Protein AF-A0A2H6N1P5-F1 (afdb_monomer)

Secondary structure (DSSP, 8-state):
-HHHHHHHHHHHHHHHHHHHHHHT-SS---HHHHHHHHHHHHHHHHHHHHHHIIIIITS-TTS-HHHHHHHHHHHHHHHHHHHHTT-GGGHHHHHHHHHHHHHHHHHHHHHHHHHHHHS----TT--SSEEE-TTS-TTSTTHHHHSEEE--B---------------------------B----GGGTTTHHHHHHHHHHHHHHHHHHHHTT----TTTSSTTPPPHHHHHHHHHHHHHHHHHHHHHHTTTGGG--SSTTTTHHHHHTTTTSS-----HHHHHHHHHHHHTT--S-------------------S-HHHHHIIIIIHHHHHHHHHHHHHHHHHHHHHH--

Nearest PDB structures (foldseek):
  9g3z-assembly1_J  TM=9.465E-01  e=5.139E-23  Sus scrofa
  9g3x-assembly1_J  TM=9.562E-01  e=9.725E-20  Sus scrofa
  9g3y-assembly1_J  TM=8.616E-01  e=3.887E-17  Sus scrofa
  8q62-assembly1_J  TM=8.566E-01  e=4.125E-15  Homo sapiens
  8rx1-assembly1_J  TM=8.593E-01  e=5.681E-15  Homo sapiens

Radius of gyration: 26.23 Å; Cα contacts (8 Å, |Δi|>4): 269; chains: 1; bounding box: 60×70×88 Å

Sequence (351 aa):
VLALYKYFINFKKELTEIERCIINEDTTVTLSIVIDKLSPRLAQLKVIH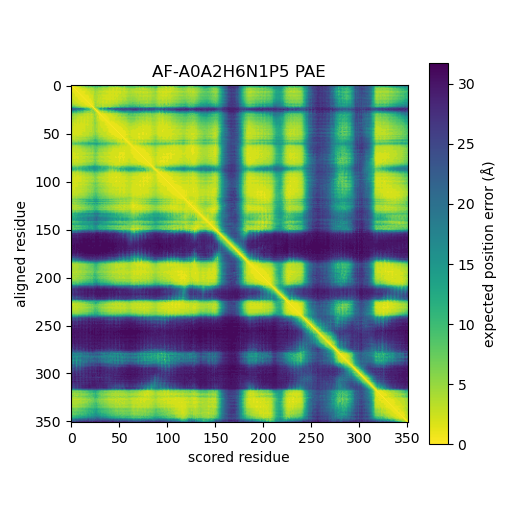KVFSTGVAEVPSDTRNVVRASHLLNTLYKAILDYDNIGEASEQTVSLLFSLWVETVRPYLQTVDEWIVHGNLFDPAKEFIIQRNKNVSVNHRDFWYATYTLYSVSEKIENEEKMSDNASASSGSDQAPSSRQHTMVSFLKPVLKQIIMAGKSMQLLKNLQCKDGSPQPAAARGAERKSLYMLFLESVQLRLRHGDEHIQVTLTEQQATKESLIKMQSIAERHLELDDIHDPLLAINFARLYLDHGNIHETLSAGDVCVDRSSESVTCQTFELTLRSCLYPHINKQYLECCGNLMQTLKKDYR

Mean predicted aligned error: 15.19 Å

Organism: NCBI:txid3147026

pLDDT: mean 70.36, std 23.66, range [23.64, 94.94]

InterPro domains:
  IPR007259 Gamma-tubulin complex component protein [PTHR19302] (3-351)
  IPR041470 Gamma tubulin complex component protein, N-terminal [PF17681] (12-248)

Structure (mmCIF, N/CA/C/O backbone):
data_AF-A0A2H6N1P5-F1
#
_entry.id   AF-A0A2H6N1P5-F1
#
loop_
_atom_site.group_PDB
_atom_site.id
_atom_site.type_symbol
_atom_site.label_atom_id
_atom_site.label_alt_id
_atom_site.label_comp_id
_atom_site.label_asym_id
_atom_site.label_entity_id
_atom_site.label_seq_id
_atom_site.pdbx_PDB_ins_code
_atom_site.Cartn_x
_atom_site.Cartn_y
_atom_site.Cartn_z
_atom_site.occupancy
_atom_site.B_iso_or_equiv
_atom_site.auth_seq_id
_atom_site.auth_comp_id
_atom_site.auth_asym_id
_atom_site.auth_atom_id
_atom_site.pdbx_PDB_model_num
ATOM 1 N N . VAL A 1 1 ? -0.839 -9.549 7.125 1.00 59.16 1 VAL A N 1
ATOM 2 C CA . VAL A 1 1 ? -0.912 -10.493 8.274 1.00 59.16 1 VAL A CA 1
ATOM 3 C C . VAL A 1 1 ? -0.305 -9.903 9.545 1.00 59.16 1 VAL A C 1
ATOM 5 O O . VAL A 1 1 ? -1.008 -9.847 10.543 1.00 59.16 1 VAL A O 1
ATOM 8 N N . LEU A 1 2 ? 0.935 -9.390 9.520 1.00 77.44 2 LEU A N 1
ATOM 9 C CA . LEU A 1 2 ? 1.599 -8.834 10.713 1.00 77.44 2 LEU A CA 1
ATOM 10 C C . LEU A 1 2 ? 0.833 -7.674 11.384 1.00 77.44 2 LEU A C 1
ATOM 12 O O . LEU A 1 2 ? 0.718 -7.647 12.603 1.00 77.44 2 LEU A O 1
ATOM 16 N N . ALA A 1 3 ? 0.267 -6.750 10.603 1.00 80.56 3 ALA A N 1
ATOM 17 C CA . ALA A 1 3 ? -0.462 -5.597 11.140 1.00 80.56 3 ALA A CA 1
ATOM 18 C C . ALA A 1 3 ? -1.756 -5.988 11.880 1.00 80.56 3 ALA A C 1
ATOM 20 O O . ALA A 1 3 ? -2.004 -5.525 12.989 1.00 80.56 3 ALA A O 1
ATOM 21 N N . LEU A 1 4 ? -2.538 -6.914 11.310 1.00 87.88 4 LEU A N 1
ATOM 22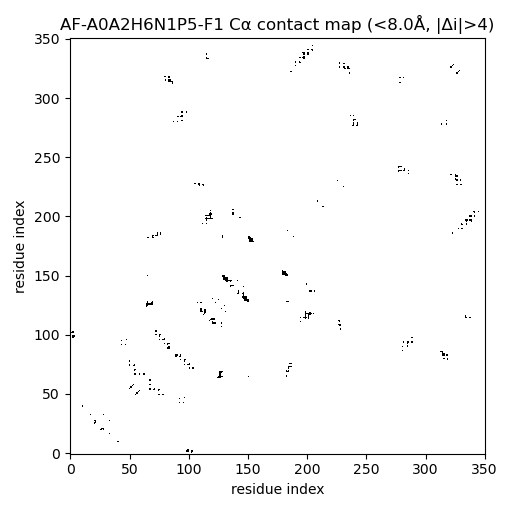 C CA . LEU A 1 4 ? -3.725 -7.467 11.974 1.00 87.88 4 LEU A CA 1
ATOM 23 C C . LEU A 1 4 ? -3.352 -8.250 13.234 1.00 87.88 4 LEU A C 1
ATOM 25 O O . LEU A 1 4 ? -4.037 -8.151 14.243 1.00 87.88 4 LEU A O 1
ATOM 29 N N . TYR A 1 5 ? -2.250 -9.001 13.196 1.00 87.38 5 TYR A N 1
ATOM 30 C CA . TYR A 1 5 ? -1.765 -9.721 14.368 1.00 87.38 5 TYR A CA 1
ATOM 31 C C . TYR A 1 5 ? -1.426 -8.771 15.529 1.00 87.38 5 TYR A C 1
ATOM 33 O O . TYR A 1 5 ? -1.890 -9.000 16.644 1.00 87.38 5 TYR A O 1
ATOM 41 N N . LYS A 1 6 ? -0.705 -7.670 15.262 1.00 84.69 6 LYS A N 1
ATOM 42 C CA . LYS A 1 6 ? -0.430 -6.615 16.259 1.00 84.69 6 LYS A CA 1
ATOM 43 C C . LYS A 1 6 ? -1.728 -6.044 16.842 1.00 84.69 6 LYS A C 1
ATOM 45 O O . LYS A 1 6 ? -1.887 -5.998 18.058 1.00 84.69 6 LYS A O 1
ATOM 50 N N . TYR A 1 7 ? -2.688 -5.709 15.977 1.00 88.56 7 TYR A N 1
ATOM 51 C CA . TYR A 1 7 ? -4.002 -5.221 16.401 1.00 88.56 7 TYR A CA 1
ATOM 52 C C . TYR A 1 7 ? -4.705 -6.195 17.362 1.00 88.56 7 TYR A C 1
ATOM 54 O O . TYR A 1 7 ? -5.159 -5.792 18.432 1.00 88.56 7 TYR A O 1
ATOM 62 N N . PHE A 1 8 ? -4.761 -7.485 17.015 1.00 91.62 8 PHE A N 1
ATOM 63 C CA . PHE A 1 8 ? -5.424 -8.491 17.846 1.00 91.62 8 PHE A CA 1
ATOM 64 C C . PHE A 1 8 ? -4.691 -8.773 19.161 1.00 91.62 8 PHE A C 1
ATOM 66 O O . PHE A 1 8 ? -5.354 -9.069 20.153 1.00 91.62 8 PHE A O 1
ATOM 73 N N . ILE A 1 9 ? -3.359 -8.655 19.211 1.00 90.38 9 ILE A N 1
ATOM 74 C CA . ILE A 1 9 ? -2.615 -8.730 20.478 1.00 90.38 9 ILE A CA 1
ATOM 75 C C . ILE A 1 9 ? -3.037 -7.595 21.410 1.00 90.38 9 ILE A C 1
ATOM 77 O O . ILE A 1 9 ? -3.352 -7.850 22.573 1.00 90.38 9 ILE A O 1
ATOM 81 N N . ASN A 1 10 ? -3.075 -6.362 20.906 1.00 87.75 10 ASN A N 1
ATOM 82 C CA . ASN A 1 10 ? -3.450 -5.206 21.718 1.00 87.75 10 ASN A CA 1
ATOM 83 C C . ASN A 1 10 ? -4.899 -5.306 22.187 1.00 87.75 10 ASN A C 1
ATOM 85 O O . ASN A 1 10 ? -5.181 -5.093 23.364 1.00 87.75 10 ASN A O 1
ATOM 89 N N . PHE A 1 11 ? -5.803 -5.732 21.303 1.00 91.81 11 PHE A N 1
ATOM 90 C CA . PHE A 1 11 ? -7.189 -5.978 21.680 1.00 91.81 11 PHE A CA 1
ATOM 91 C C . PHE A 1 11 ? -7.310 -7.080 22.743 1.00 91.81 11 PHE A C 1
ATOM 93 O O . PHE A 1 11 ? -8.027 -6.916 23.726 1.00 91.81 11 PHE A O 1
ATOM 100 N N . LYS A 1 12 ? -6.552 -8.176 22.615 1.00 92.69 12 LYS A N 1
ATOM 101 C CA . LYS A 1 12 ? -6.506 -9.232 23.636 1.00 92.69 12 LYS A CA 1
ATOM 102 C C . LYS A 1 12 ? -6.018 -8.698 24.986 1.00 92.69 12 LYS A C 1
ATOM 104 O O . LYS A 1 12 ? -6.586 -9.063 26.008 1.00 92.69 12 LYS A O 1
ATOM 109 N N . LYS A 1 13 ? -4.999 -7.832 24.999 1.00 91.19 13 LYS A N 1
ATOM 110 C CA . LYS A 1 13 ? -4.476 -7.214 26.228 1.00 91.19 13 LYS A CA 1
ATOM 111 C C . LYS A 1 13 ? -5.543 -6.380 26.943 1.00 91.19 13 LYS A C 1
ATOM 113 O O . LYS A 1 13 ? -5.672 -6.486 28.157 1.00 91.19 13 LYS A O 1
ATOM 118 N N . GLU A 1 14 ? -6.334 -5.608 26.200 1.00 89.56 14 GLU A N 1
ATOM 119 C CA . GLU A 1 14 ? -7.462 -4.848 26.757 1.00 89.56 14 GLU A CA 1
ATOM 120 C C . GLU A 1 14 ? -8.564 -5.752 27.311 1.00 89.56 14 GLU A C 1
ATOM 122 O O . GLU A 1 14 ? -9.095 -5.482 28.386 1.00 89.56 14 GLU A O 1
ATOM 127 N N . LEU A 1 15 ? -8.878 -6.855 26.625 1.00 91.94 15 LEU A N 1
ATOM 128 C CA . LEU A 1 15 ? -9.835 -7.839 27.135 1.00 91.94 15 LEU A CA 1
ATOM 129 C C . LEU A 1 15 ? -9.361 -8.457 28.456 1.00 91.94 15 LEU A C 1
ATOM 131 O O . LEU A 1 15 ? -10.153 -8.570 29.387 1.00 91.94 15 LEU A O 1
ATOM 135 N N . THR A 1 16 ? -8.073 -8.790 28.567 1.00 92.19 16 THR A N 1
ATOM 136 C CA . THR A 1 16 ? -7.481 -9.297 29.816 1.00 92.19 16 THR A CA 1
ATOM 137 C C . THR A 1 16 ? -7.501 -8.253 30.938 1.00 92.19 16 THR A C 1
ATOM 139 O O . THR A 1 16 ? -7.607 -8.612 32.108 1.00 92.19 16 THR A O 1
ATOM 142 N N . GLU A 1 17 ? -7.421 -6.960 30.614 1.00 88.69 17 GLU A N 1
ATOM 143 C CA . GLU A 1 17 ? -7.579 -5.888 31.602 1.00 88.69 17 GLU A CA 1
ATOM 144 C C . GLU A 1 17 ? -9.009 -5.830 32.144 1.00 88.69 17 GLU A C 1
ATOM 146 O O . GLU A 1 17 ? -9.216 -5.808 33.356 1.00 88.69 17 GLU A O 1
ATOM 151 N N . ILE A 1 18 ? -10.000 -5.874 31.247 1.00 87.31 18 ILE A N 1
ATOM 152 C CA . ILE A 1 18 ? -11.419 -5.902 31.619 1.00 87.31 18 ILE A CA 1
ATOM 153 C C . ILE A 1 18 ? -11.722 -7.139 32.471 1.00 87.31 18 ILE A C 1
ATOM 155 O O . ILE A 1 18 ? -12.382 -7.021 33.500 1.00 87.31 18 ILE A O 1
ATOM 159 N N . GLU A 1 19 ? -11.210 -8.305 32.075 1.00 89.50 19 GLU A N 1
ATOM 160 C CA . GLU A 1 19 ? -11.341 -9.554 32.827 1.00 89.50 19 GLU A CA 1
ATOM 161 C C . GLU A 1 19 ? -10.776 -9.420 34.247 1.00 89.50 19 GLU A C 1
ATOM 163 O O . GLU A 1 19 ? -11.448 -9.779 35.213 1.00 89.50 19 GLU A O 1
ATOM 168 N N . ARG A 1 20 ? -9.588 -8.821 34.402 1.00 87.69 20 ARG A N 1
ATOM 169 C CA . ARG A 1 20 ? -8.983 -8.601 35.722 1.00 87.69 20 ARG A CA 1
ATOM 170 C C . ARG A 1 20 ? -9.822 -7.673 36.601 1.00 87.69 20 ARG A C 1
ATOM 172 O O . ARG A 1 20 ? -9.988 -7.958 37.783 1.00 87.69 20 ARG A O 1
ATOM 179 N N . CYS A 1 21 ? -10.385 -6.602 36.037 1.00 84.50 21 CYS A N 1
ATOM 180 C CA . CYS A 1 21 ? -11.284 -5.708 36.772 1.00 84.50 21 CYS A CA 1
ATOM 181 C C . CYS A 1 21 ? -12.558 -6.415 37.257 1.00 84.50 21 CYS A C 1
ATOM 183 O O . CYS A 1 21 ? -13.079 -6.057 38.306 1.00 84.50 21 CYS A O 1
ATOM 185 N N . ILE A 1 22 ? -13.064 -7.396 36.500 1.00 85.94 22 ILE A N 1
ATOM 186 C CA . ILE A 1 22 ? -14.243 -8.183 36.889 1.00 85.94 22 ILE A CA 1
ATOM 187 C C . ILE A 1 22 ? -13.896 -9.145 38.032 1.00 85.94 22 ILE A C 1
ATOM 189 O O . ILE A 1 22 ? -14.675 -9.278 38.970 1.00 85.94 22 ILE A O 1
ATOM 193 N N . ILE A 1 23 ? -12.737 -9.806 37.958 1.00 86.56 23 ILE A N 1
ATOM 194 C CA . ILE A 1 23 ? -12.312 -10.807 38.950 1.00 86.56 23 ILE A CA 1
ATOM 195 C C . ILE A 1 23 ? -11.959 -10.165 40.295 1.00 86.56 23 ILE A C 1
ATOM 197 O O . ILE A 1 23 ? -12.252 -10.745 41.335 1.00 86.56 23 ILE A O 1
ATOM 201 N N . ASN A 1 24 ? -11.335 -8.986 40.291 1.00 81.62 24 ASN A N 1
ATOM 202 C CA . ASN A 1 24 ? -10.799 -8.384 41.512 1.00 81.62 24 ASN A CA 1
ATOM 203 C C . ASN A 1 24 ? -11.864 -7.766 42.448 1.00 81.62 24 ASN A C 1
ATOM 205 O O . ASN A 1 24 ? -11.479 -7.192 43.455 1.00 81.62 24 ASN A O 1
ATOM 209 N N . GLU A 1 25 ? -13.169 -7.871 42.151 1.00 66.06 25 GLU A N 1
ATOM 210 C CA . GLU A 1 25 ? -14.320 -7.374 42.949 1.00 66.06 25 GLU A CA 1
ATOM 211 C C . GLU A 1 25 ? -14.274 -5.893 43.411 1.00 66.06 25 GLU A C 1
ATOM 213 O O . GLU A 1 25 ? -15.222 -5.410 44.027 1.00 66.06 25 GLU A O 1
ATOM 218 N N . ASP A 1 26 ? -13.244 -5.124 43.041 1.00 64.19 26 ASP A N 1
ATOM 219 C CA . ASP A 1 26 ? -13.023 -3.741 43.487 1.00 64.19 26 ASP A CA 1
ATOM 220 C C . ASP A 1 26 ? -14.114 -2.760 43.008 1.00 64.19 26 ASP A C 1
ATOM 222 O O . ASP A 1 26 ? -14.264 -1.666 43.555 1.00 64.19 26 ASP A O 1
ATOM 226 N N . THR A 1 27 ? -14.892 -3.123 41.980 1.00 71.25 27 THR A N 1
ATOM 227 C CA . THR A 1 27 ? -15.986 -2.301 41.436 1.00 71.25 27 THR A CA 1
ATOM 228 C C . THR A 1 27 ? -17.125 -3.150 40.869 1.00 71.25 27 THR A C 1
ATOM 230 O O . THR A 1 27 ? -16.907 -4.191 40.255 1.00 71.25 27 THR A O 1
ATOM 233 N N . THR A 1 28 ? -18.371 -2.684 41.015 1.00 81.50 28 THR A N 1
ATOM 234 C CA . THR A 1 28 ? -19.535 -3.311 40.369 1.00 81.50 28 THR A CA 1
ATOM 235 C C . THR A 1 28 ? -19.464 -3.114 38.852 1.00 81.50 28 THR A C 1
ATOM 237 O O . THR A 1 28 ? -19.790 -2.046 38.334 1.00 81.50 28 THR A O 1
ATOM 240 N N . VAL A 1 29 ? -19.057 -4.153 38.123 1.00 82.94 29 VAL A N 1
ATOM 241 C CA . VAL A 1 29 ? -19.030 -4.153 36.656 1.00 82.94 29 VAL A CA 1
ATOM 242 C C . VAL A 1 29 ? -20.337 -4.740 36.119 1.00 82.94 29 VAL A C 1
ATOM 244 O O . VAL A 1 29 ? -20.619 -5.923 36.287 1.00 82.94 29 VAL A O 1
ATOM 247 N N . THR A 1 30 ? -21.149 -3.915 35.456 1.00 87.69 30 THR A N 1
ATOM 248 C CA . THR A 1 30 ? -22.373 -4.362 34.773 1.00 87.69 30 THR A CA 1
ATOM 249 C C . THR A 1 30 ? -22.104 -4.647 33.296 1.00 87.69 30 THR A C 1
ATOM 251 O O . THR A 1 30 ? -21.143 -4.140 32.714 1.00 87.69 30 THR A O 1
ATOM 254 N N . LEU A 1 31 ? -22.991 -5.412 32.649 1.00 89.12 31 LEU A N 1
ATOM 255 C CA . LEU A 1 31 ? -22.907 -5.669 31.205 1.00 89.12 31 LEU A CA 1
ATOM 256 C C . LEU A 1 31 ? -22.900 -4.376 30.375 1.00 89.12 31 LEU A C 1
ATOM 258 O O . LEU A 1 31 ? -22.173 -4.303 29.389 1.00 89.12 31 LEU A O 1
ATOM 262 N N . SER A 1 32 ? -23.651 -3.348 30.789 1.00 89.50 32 SER A N 1
ATOM 263 C CA . SER A 1 32 ? -23.662 -2.049 30.099 1.00 89.50 32 SER A CA 1
ATOM 264 C C . SER A 1 32 ? -22.279 -1.401 30.113 1.00 89.50 32 SER A C 1
ATOM 266 O O . SER A 1 32 ? -21.785 -1.001 29.067 1.00 89.50 32 SER A O 1
ATOM 268 N N . ILE A 1 33 ? -21.607 -1.396 31.272 1.00 88.12 33 ILE A N 1
ATOM 269 C CA . ILE A 1 33 ? -20.261 -0.820 31.420 1.00 88.12 33 ILE A CA 1
ATOM 270 C C . ILE A 1 33 ? -19.255 -1.547 30.519 1.00 88.12 33 ILE A C 1
ATOM 272 O O . ILE A 1 33 ? -18.391 -0.915 29.912 1.00 88.12 33 ILE A O 1
ATOM 276 N N . VAL A 1 34 ? -19.357 -2.875 30.412 1.00 89.25 34 VAL A N 1
ATOM 277 C CA . VAL A 1 34 ? -18.484 -3.663 29.529 1.00 89.25 34 VAL A CA 1
ATOM 278 C C . VAL A 1 34 ? -18.750 -3.336 28.059 1.00 89.25 34 VAL A C 1
ATOM 280 O O . VAL A 1 34 ? -17.801 -3.138 27.304 1.00 89.25 34 VAL A O 1
ATOM 283 N N . ILE A 1 35 ? -20.017 -3.241 27.649 1.00 91.44 35 ILE A N 1
ATOM 284 C CA . ILE A 1 35 ? -20.392 -2.884 26.272 1.00 91.44 35 ILE A CA 1
ATOM 285 C C . ILE A 1 35 ? -19.873 -1.488 25.914 1.00 91.44 35 ILE A C 1
ATOM 287 O O . ILE A 1 35 ? -19.268 -1.325 24.855 1.00 91.44 35 ILE A O 1
ATOM 291 N N . ASP A 1 36 ? -20.031 -0.512 26.808 1.00 90.50 36 ASP A N 1
ATOM 292 C CA . ASP A 1 36 ? -19.564 0.858 26.590 1.00 90.50 36 ASP A CA 1
ATOM 293 C C . ASP A 1 36 ? -18.034 0.913 26.455 1.00 90.50 36 ASP A C 1
ATOM 295 O O . ASP A 1 36 ? -17.516 1.555 25.539 1.00 90.50 36 ASP A O 1
ATOM 299 N N . LYS A 1 37 ? -17.301 0.158 27.289 1.00 88.12 37 LYS A N 1
ATOM 300 C CA . LYS A 1 37 ? -15.837 0.018 27.180 1.00 88.12 37 LYS A CA 1
ATOM 301 C C . LYS A 1 37 ? -15.393 -0.645 25.872 1.00 88.12 37 LYS A C 1
ATOM 303 O O . LYS A 1 37 ? -14.365 -0.266 25.318 1.00 88.12 37 LYS A O 1
ATOM 308 N N . LEU A 1 38 ? -16.139 -1.632 25.373 1.00 91.62 38 LEU A N 1
ATOM 309 C CA . LEU A 1 38 ? -15.804 -2.354 24.139 1.00 91.62 38 LEU A CA 1
ATOM 310 C C . LEU A 1 38 ? -16.244 -1.624 22.865 1.00 91.62 38 LEU A C 1
ATOM 312 O O . LEU A 1 38 ? -15.707 -1.907 21.792 1.00 91.62 38 LEU A O 1
ATOM 316 N N . SER A 1 39 ? -17.190 -0.688 22.962 1.00 90.75 39 SER A N 1
ATOM 317 C CA . SER A 1 39 ? -17.796 0.013 21.824 1.00 90.75 39 SER A CA 1
ATOM 318 C C . SER A 1 39 ? -16.775 0.569 20.807 1.00 90.75 39 SER A C 1
ATOM 320 O O . SER A 1 39 ? -16.910 0.264 19.614 1.00 90.75 39 SER A O 1
ATOM 322 N N . PRO A 1 40 ? -15.681 1.253 21.215 1.00 88.75 40 PRO A N 1
ATOM 323 C CA . PRO A 1 40 ? -14.665 1.732 20.272 1.00 88.75 40 PRO A CA 1
ATOM 324 C C . PRO A 1 40 ? -13.974 0.602 19.493 1.00 88.75 40 PRO A C 1
ATOM 326 O O . PRO A 1 40 ? -13.751 0.713 18.285 1.00 88.75 40 PRO A O 1
ATOM 329 N N . ARG A 1 41 ? -13.665 -0.521 20.155 1.00 89.25 41 ARG A N 1
ATOM 330 C CA . ARG A 1 41 ? -13.030 -1.689 19.522 1.00 89.25 41 ARG A CA 1
ATOM 331 C C . ARG A 1 41 ? -13.986 -2.425 18.593 1.00 89.25 41 ARG A C 1
ATOM 333 O O . ARG A 1 41 ? -13.579 -2.840 17.512 1.00 89.25 41 ARG A O 1
ATOM 340 N N . LEU A 1 42 ? -15.263 -2.527 18.954 1.00 91.94 42 LEU A N 1
ATOM 341 C CA . LEU A 1 42 ? -16.289 -3.111 18.087 1.00 91.94 42 LEU A CA 1
ATOM 342 C C . LEU A 1 42 ? -16.481 -2.289 16.804 1.00 91.94 42 LEU A C 1
ATOM 344 O O . LEU A 1 42 ? -16.592 -2.863 15.717 1.00 91.94 42 LEU A O 1
ATOM 348 N N . ALA A 1 43 ? -16.450 -0.956 16.903 1.00 91.12 43 ALA A N 1
ATOM 349 C CA . ALA A 1 43 ? -16.486 -0.078 15.737 1.00 91.12 43 ALA A CA 1
ATOM 350 C C . ALA A 1 43 ? -15.274 -0.312 14.816 1.00 91.12 43 ALA A C 1
ATOM 352 O O . ALA A 1 43 ? -15.443 -0.500 13.610 1.00 91.12 43 ALA A O 1
ATOM 353 N N . GLN A 1 44 ? -14.066 -0.399 15.379 1.00 90.50 44 GLN A N 1
ATOM 354 C CA . GLN A 1 44 ? -12.849 -0.716 14.624 1.00 90.50 44 GLN A CA 1
ATOM 355 C C . GLN A 1 44 ? -12.908 -2.099 13.956 1.00 90.50 44 GLN A C 1
ATOM 357 O O . GLN A 1 44 ? -12.583 -2.225 12.775 1.00 90.50 44 GLN A O 1
ATOM 362 N N . LEU A 1 45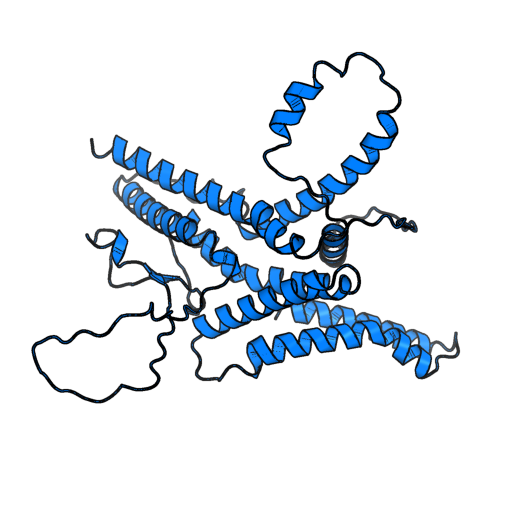 ? -13.372 -3.130 14.670 1.00 93.44 45 LEU A N 1
ATOM 363 C CA . LEU A 1 45 ? -13.544 -4.481 14.126 1.00 93.44 45 LEU A CA 1
ATOM 364 C C . LEU A 1 45 ? -14.511 -4.500 12.942 1.00 93.44 45 LEU A C 1
ATOM 366 O O . LEU A 1 45 ? -14.246 -5.179 11.951 1.00 93.44 45 LEU A O 1
ATOM 370 N N . LYS A 1 46 ? -15.596 -3.720 13.002 1.00 94.12 46 LYS A N 1
ATOM 371 C CA . LYS A 1 46 ? -16.535 -3.575 11.883 1.00 94.12 46 LYS A CA 1
ATOM 372 C C . LYS A 1 46 ? -15.847 -3.004 10.641 1.00 94.12 46 LYS A C 1
ATOM 374 O O . LYS A 1 46 ? -16.089 -3.485 9.534 1.00 94.12 46 LYS A O 1
ATOM 379 N N . VAL A 1 47 ? -14.968 -2.017 10.816 1.00 93.62 47 VAL A N 1
ATOM 380 C CA . VAL A 1 47 ? -14.191 -1.434 9.712 1.00 93.62 47 VAL A CA 1
ATOM 381 C C . VAL A 1 47 ? -13.176 -2.437 9.159 1.00 93.62 47 VAL A C 1
ATOM 383 O O . VAL A 1 47 ? -13.130 -2.643 7.946 1.00 93.62 47 VAL A O 1
ATOM 386 N N . ILE A 1 48 ? -12.415 -3.114 10.025 1.00 94.00 48 ILE A N 1
ATOM 387 C CA . ILE A 1 48 ? -11.457 -4.156 9.619 1.00 94.00 48 ILE A CA 1
ATOM 388 C C . ILE A 1 48 ? -12.171 -5.262 8.839 1.00 94.00 48 ILE A C 1
ATOM 390 O O . ILE A 1 48 ? -11.704 -5.667 7.776 1.00 94.00 48 ILE A O 1
ATOM 394 N N . HIS A 1 49 ? -13.317 -5.725 9.338 1.00 94.94 49 HIS A N 1
ATOM 395 C CA . HIS A 1 49 ? -14.115 -6.755 8.687 1.00 94.94 49 HIS A CA 1
ATOM 396 C C . HIS A 1 49 ? -14.599 -6.308 7.306 1.00 94.94 49 HIS A C 1
ATOM 398 O O . HIS A 1 49 ? -14.533 -7.090 6.361 1.00 94.94 49 HIS A O 1
ATOM 404 N N . LYS A 1 50 ? -15.040 -5.051 7.159 1.00 94.75 50 LYS A N 1
ATOM 405 C CA . LYS A 1 50 ? -15.437 -4.490 5.860 1.00 94.75 50 LYS A CA 1
ATOM 406 C C . LYS A 1 50 ? -14.271 -4.512 4.868 1.00 94.75 50 LYS A C 1
ATOM 408 O O . LYS A 1 50 ? -14.423 -5.024 3.765 1.00 94.75 50 LYS A O 1
ATOM 413 N N . VAL A 1 51 ? -13.097 -4.027 5.277 1.00 94.38 51 VAL A N 1
ATOM 414 C CA . VAL A 1 51 ? -11.889 -4.031 4.432 1.00 94.38 51 VAL A CA 1
ATOM 415 C C . VAL A 1 51 ? -11.456 -5.452 4.071 1.00 94.38 51 VAL A C 1
ATOM 417 O O . VAL A 1 51 ? -11.104 -5.706 2.923 1.00 94.38 51 VAL A O 1
ATOM 420 N N . PHE A 1 52 ? -11.501 -6.388 5.020 1.00 94.75 52 PHE A N 1
ATOM 421 C CA . PHE A 1 52 ? -11.174 -7.792 4.776 1.00 94.75 52 PHE A CA 1
ATOM 422 C C . PHE A 1 52 ? -12.166 -8.457 3.815 1.00 94.75 52 PHE A C 1
ATOM 424 O O . PHE A 1 52 ? -11.747 -9.149 2.888 1.00 94.75 52 PHE A O 1
ATOM 431 N N . SER A 1 53 ? -13.465 -8.222 4.011 1.00 94.31 53 SER A N 1
ATOM 432 C CA . SER A 1 53 ? -14.517 -8.806 3.177 1.00 94.31 53 SER A CA 1
ATOM 433 C C . SER A 1 53 ? -14.346 -8.360 1.730 1.00 94.31 53 SER A C 1
ATOM 435 O O . SER A 1 53 ? -14.143 -9.193 0.854 1.00 94.31 53 SER A O 1
ATOM 437 N N . THR A 1 54 ? -14.269 -7.049 1.501 1.00 93.88 54 THR A N 1
ATOM 438 C CA . THR A 1 54 ? -14.122 -6.482 0.156 1.00 93.88 54 THR A CA 1
ATOM 439 C C . THR A 1 54 ? -12.748 -6.747 -0.463 1.00 93.88 54 THR A C 1
ATOM 441 O O . THR A 1 54 ? -12.643 -6.995 -1.661 1.00 93.88 54 THR A O 1
ATOM 444 N N . GLY A 1 55 ? -11.673 -6.676 0.325 1.00 90.56 55 GLY A N 1
ATOM 445 C CA . GLY A 1 55 ? -10.300 -6.762 -0.178 1.00 90.56 55 GLY A CA 1
ATOM 446 C C . GLY A 1 55 ? -9.772 -8.185 -0.354 1.00 90.56 55 GLY A C 1
ATOM 447 O O . GLY A 1 55 ? -8.811 -8.376 -1.100 1.00 90.56 55 GLY A O 1
ATOM 448 N N . VAL A 1 56 ? -10.358 -9.170 0.337 1.00 92.62 56 VAL A N 1
ATOM 449 C CA . VAL A 1 56 ? -9.852 -10.552 0.382 1.00 92.62 56 VAL A CA 1
ATOM 450 C C . VAL A 1 56 ? -10.965 -11.586 0.214 1.00 92.62 56 VAL A C 1
ATOM 452 O O . VAL A 1 56 ? -10.846 -12.435 -0.661 1.00 92.62 56 VAL A O 1
ATOM 455 N N . ALA A 1 57 ? -12.023 -11.551 1.033 1.00 91.25 57 ALA A N 1
ATOM 456 C CA . ALA A 1 57 ? -12.997 -12.650 1.089 1.00 91.25 57 ALA A CA 1
ATOM 457 C C . ALA A 1 57 ? -13.918 -12.725 -0.140 1.00 91.25 57 ALA A C 1
ATOM 459 O O . ALA A 1 57 ? -14.242 -13.813 -0.604 1.00 91.25 57 ALA A O 1
ATOM 460 N N . GLU A 1 58 ? -14.321 -11.574 -0.677 1.00 90.44 58 GLU A N 1
ATOM 461 C CA . GLU A 1 58 ? -15.159 -11.459 -1.878 1.00 90.44 58 GLU A CA 1
ATOM 462 C C . GLU A 1 58 ? -14.366 -11.691 -3.174 1.00 90.44 58 GLU A C 1
ATOM 464 O O . GLU A 1 58 ? -14.949 -11.791 -4.252 1.00 90.44 58 GLU A O 1
ATOM 469 N N . VAL A 1 59 ? -13.034 -11.782 -3.093 1.00 89.38 59 VAL A N 1
ATOM 470 C CA . VAL A 1 59 ? -12.168 -11.966 -4.258 1.00 89.38 59 VAL A CA 1
ATOM 471 C C . VAL A 1 59 ? -12.100 -13.458 -4.621 1.00 89.38 59 VAL A C 1
ATOM 473 O O . VAL A 1 59 ? -11.631 -14.255 -3.806 1.00 89.38 59 VAL A O 1
ATOM 476 N N . PRO A 1 60 ? -12.495 -13.863 -5.845 1.00 90.12 60 PRO A N 1
ATOM 477 C CA . PRO A 1 60 ? -12.517 -15.274 -6.230 1.00 90.12 60 PRO A CA 1
ATOM 478 C C . PRO A 1 60 ? -11.153 -15.978 -6.114 1.00 90.12 60 PRO A C 1
ATOM 480 O O . PRO A 1 60 ? -10.088 -15.392 -6.355 1.00 90.12 60 PRO A O 1
ATOM 483 N N . SER A 1 61 ? -11.169 -17.265 -5.755 1.00 86.12 61 SER A N 1
ATOM 484 C CA . SER A 1 61 ? -9.968 -18.071 -5.476 1.00 86.12 61 SER A CA 1
ATOM 485 C C . SER A 1 61 ? -9.138 -18.441 -6.719 1.00 86.12 61 SER A C 1
ATOM 487 O O . SER A 1 61 ? -7.993 -18.879 -6.579 1.00 86.12 61 SER A O 1
ATOM 489 N N . ASP A 1 62 ? -9.634 -18.160 -7.917 1.00 89.69 62 ASP A N 1
ATOM 490 C CA . ASP A 1 62 ? -8.958 -18.299 -9.213 1.00 89.69 62 ASP A CA 1
ATOM 491 C C . ASP A 1 62 ? -8.289 -16.995 -9.702 1.00 89.69 62 ASP A C 1
ATOM 493 O O . ASP A 1 62 ? -7.508 -17.002 -10.658 1.00 89.69 62 ASP A O 1
ATOM 497 N N . THR A 1 63 ? -8.537 -15.862 -9.033 1.00 89.56 63 THR A N 1
ATOM 498 C CA . THR A 1 63 ? -7.913 -14.580 -9.395 1.00 89.56 63 THR A CA 1
ATOM 499 C C . THR A 1 63 ? -6.388 -14.613 -9.275 1.00 89.56 63 THR A C 1
ATOM 501 O O . THR A 1 63 ? -5.803 -15.165 -8.342 1.00 89.56 63 THR A O 1
ATOM 504 N N . ARG A 1 64 ? -5.710 -13.961 -10.226 1.00 91.12 64 ARG A N 1
ATOM 505 C CA . ARG A 1 64 ? -4.241 -13.896 -10.253 1.00 91.12 64 ARG A CA 1
ATOM 506 C C . ARG A 1 64 ? -3.693 -13.053 -9.096 1.00 91.12 64 ARG A C 1
ATOM 508 O O . ARG A 1 64 ? -4.282 -12.037 -8.733 1.00 91.12 64 ARG A O 1
ATOM 515 N N . ASN A 1 65 ? -2.507 -13.406 -8.600 1.00 91.50 65 ASN A N 1
ATOM 516 C CA . ASN A 1 65 ? -1.862 -12.744 -7.454 1.00 91.50 65 ASN A CA 1
ATOM 517 C C . ASN A 1 65 ? -1.700 -11.225 -7.630 1.00 91.50 65 ASN A C 1
ATOM 519 O O . ASN A 1 65 ? -2.067 -10.470 -6.737 1.00 91.50 65 ASN A O 1
ATOM 523 N N . VAL A 1 66 ? -1.259 -10.762 -8.806 1.00 91.19 66 VAL A N 1
ATOM 524 C CA . VAL A 1 66 ? -1.170 -9.324 -9.136 1.00 91.19 66 VAL A CA 1
ATOM 525 C C . VAL A 1 66 ? -2.504 -8.597 -8.977 1.00 91.19 66 VAL A C 1
ATOM 527 O O . VAL A 1 66 ? -2.535 -7.451 -8.527 1.00 91.19 66 VAL A O 1
ATOM 530 N N . VAL A 1 67 ? -3.616 -9.264 -9.308 1.00 90.81 67 VAL A N 1
ATOM 531 C CA . VAL A 1 67 ? -4.953 -8.682 -9.183 1.00 90.81 67 VAL A CA 1
ATOM 532 C C . VAL A 1 67 ? -5.336 -8.582 -7.715 1.00 90.81 67 VAL A C 1
ATOM 534 O O . VAL A 1 67 ? -5.759 -7.517 -7.278 1.00 90.81 67 VAL A O 1
ATOM 537 N N . ARG A 1 68 ? -5.108 -9.647 -6.940 1.00 91.94 68 ARG A N 1
ATOM 538 C CA . ARG A 1 68 ? -5.375 -9.684 -5.494 1.00 91.94 68 ARG A CA 1
ATOM 539 C C . ARG A 1 68 ? -4.592 -8.629 -4.727 1.00 91.94 68 ARG A C 1
ATOM 541 O O . ARG A 1 68 ? -5.183 -7.861 -3.975 1.00 91.94 68 ARG A O 1
ATOM 548 N N . ALA A 1 69 ? -3.279 -8.568 -4.942 1.00 93.00 69 ALA A N 1
ATOM 549 C CA . ALA A 1 69 ? -2.405 -7.618 -4.262 1.00 93.00 69 ALA A CA 1
ATOM 550 C C . ALA A 1 69 ? -2.812 -6.174 -4.584 1.00 93.00 69 ALA A C 1
ATOM 552 O O . ALA A 1 69 ? -2.982 -5.350 -3.683 1.00 93.00 69 ALA A O 1
ATOM 553 N N . SER A 1 70 ? -3.051 -5.884 -5.866 1.00 92.00 70 SER A N 1
ATOM 554 C CA . SER A 1 70 ? -3.465 -4.550 -6.303 1.00 92.00 70 SER A CA 1
ATOM 555 C C . SER A 1 70 ? -4.849 -4.169 -5.781 1.00 92.00 70 SER A C 1
ATOM 557 O O . SER A 1 70 ? -5.057 -3.031 -5.362 1.00 92.00 70 SER A O 1
ATOM 559 N N . HIS A 1 71 ? -5.790 -5.117 -5.764 1.00 92.56 71 HIS A N 1
ATOM 560 C CA . HIS A 1 71 ? -7.135 -4.917 -5.227 1.00 92.56 71 HIS A CA 1
ATOM 561 C C . HIS A 1 71 ? -7.119 -4.647 -3.723 1.00 92.56 71 HIS A C 1
ATOM 563 O O . HIS A 1 71 ? -7.758 -3.698 -3.276 1.00 92.56 71 HIS A O 1
ATOM 569 N N . LEU A 1 72 ? -6.337 -5.402 -2.946 1.00 94.31 72 LEU A N 1
ATOM 570 C CA . LEU A 1 72 ? -6.186 -5.183 -1.507 1.00 94.31 72 LEU A CA 1
ATOM 571 C C . LEU A 1 72 ? -5.591 -3.801 -1.202 1.00 94.31 72 LEU A C 1
ATOM 573 O O . LEU A 1 72 ? -6.143 -3.057 -0.389 1.00 94.31 72 LEU A O 1
ATOM 577 N N . LEU A 1 73 ? -4.499 -3.429 -1.881 1.00 93.94 73 LEU A N 1
ATOM 578 C CA . LEU A 1 73 ? -3.863 -2.118 -1.710 1.00 93.94 73 LEU A CA 1
ATOM 579 C C . LEU A 1 73 ? -4.809 -0.976 -2.096 1.00 93.94 73 LEU A C 1
ATOM 581 O O . LEU A 1 73 ? -4.871 0.028 -1.390 1.00 93.94 73 LEU A O 1
ATOM 585 N N . ASN A 1 74 ? -5.581 -1.141 -3.174 1.00 92.69 74 ASN A N 1
ATOM 586 C CA . ASN A 1 74 ? -6.589 -0.169 -3.591 1.00 92.69 74 ASN A CA 1
ATOM 587 C C . ASN A 1 74 ? -7.773 -0.098 -2.626 1.00 92.69 74 ASN A C 1
ATOM 589 O O . ASN A 1 74 ? -8.294 0.991 -2.410 1.00 92.69 74 ASN A O 1
ATOM 593 N N . THR A 1 75 ? -8.194 -1.222 -2.048 1.00 94.25 75 THR A N 1
ATOM 594 C CA . THR A 1 75 ? -9.281 -1.271 -1.060 1.00 94.25 75 THR A CA 1
ATOM 595 C C . THR A 1 75 ? -8.882 -0.521 0.204 1.00 94.25 75 THR A C 1
ATOM 597 O O . THR A 1 75 ? -9.638 0.325 0.667 1.00 94.25 75 THR A O 1
ATOM 600 N N . LEU A 1 76 ? -7.671 -0.760 0.720 1.00 92.75 76 LEU A N 1
ATOM 601 C CA . LEU A 1 76 ? -7.129 -0.025 1.866 1.00 92.75 76 LEU A CA 1
ATOM 602 C C . LEU A 1 76 ? -6.979 1.468 1.564 1.00 92.75 76 LEU A C 1
ATOM 604 O O . LEU A 1 76 ? -7.438 2.297 2.339 1.00 92.75 76 LEU A O 1
ATOM 608 N N . TYR A 1 77 ? -6.376 1.807 0.424 1.00 91.12 77 TYR A N 1
ATOM 609 C CA . TYR A 1 77 ? -6.179 3.194 0.003 1.00 91.12 77 TYR A CA 1
ATOM 610 C C . TYR A 1 77 ? -7.515 3.943 -0.143 1.00 91.12 77 TYR A C 1
ATOM 612 O O . TYR A 1 77 ? -7.661 5.027 0.409 1.00 91.12 77 TYR A O 1
ATOM 620 N N . LYS A 1 78 ? -8.521 3.348 -0.802 1.00 91.00 78 LYS A N 1
ATOM 621 C CA . LYS A 1 78 ? -9.865 3.941 -0.916 1.00 91.00 78 LYS A CA 1
ATOM 622 C C . LYS A 1 78 ? -10.545 4.076 0.441 1.00 91.00 78 LYS A C 1
ATOM 624 O O . LYS A 1 78 ? -11.091 5.129 0.723 1.00 91.00 78 LYS A O 1
ATOM 629 N N . ALA A 1 79 ? -10.464 3.051 1.292 1.00 91.69 79 ALA A N 1
ATOM 630 C CA . ALA A 1 79 ? -11.042 3.114 2.629 1.00 91.69 79 ALA A CA 1
ATOM 631 C C . ALA A 1 79 ? -10.437 4.263 3.448 1.00 91.69 79 ALA A C 1
ATOM 633 O O . ALA A 1 79 ? -11.181 4.987 4.096 1.00 91.69 79 ALA A O 1
ATOM 634 N N . ILE A 1 80 ? -9.117 4.473 3.390 1.00 89.12 80 ILE A N 1
ATOM 635 C CA . ILE A 1 80 ? -8.483 5.615 4.065 1.00 89.12 80 ILE A CA 1
ATOM 636 C C . ILE A 1 80 ? -9.079 6.927 3.556 1.00 89.12 80 ILE A C 1
ATOM 638 O O . ILE A 1 80 ? -9.521 7.718 4.375 1.00 89.12 80 ILE A O 1
ATOM 642 N N . LEU A 1 81 ? -9.159 7.125 2.236 1.00 86.62 81 LEU A N 1
ATOM 643 C CA . LEU A 1 81 ? -9.730 8.346 1.653 1.00 86.62 81 LEU A CA 1
ATOM 644 C C . LEU A 1 81 ? -11.198 8.557 2.050 1.00 86.62 81 LEU A C 1
ATOM 646 O O . LEU A 1 81 ? -11.593 9.666 2.394 1.00 86.62 81 LEU A O 1
ATOM 650 N N . ASP A 1 82 ? -12.001 7.493 2.036 1.00 88.00 82 ASP A N 1
ATOM 651 C CA . ASP A 1 82 ? -13.417 7.560 2.397 1.00 88.00 82 ASP A CA 1
ATOM 652 C C . ASP A 1 82 ? -13.606 7.993 3.858 1.00 88.00 82 ASP A C 1
ATOM 654 O O . ASP A 1 82 ? -14.492 8.795 4.144 1.00 88.00 82 ASP A O 1
ATOM 658 N N . TYR A 1 83 ? -12.782 7.481 4.781 1.00 84.06 83 TYR A N 1
ATOM 659 C CA . TYR A 1 83 ? -12.848 7.859 6.194 1.00 84.06 83 TYR A CA 1
ATOM 660 C C . TYR A 1 83 ? -12.187 9.211 6.479 1.00 84.06 83 TYR A C 1
ATOM 662 O O . TYR A 1 83 ? -12.692 9.935 7.330 1.00 84.06 83 TYR A O 1
ATOM 670 N N . ASP A 1 84 ? -11.132 9.585 5.756 1.00 79.38 84 ASP A N 1
ATOM 671 C CA . ASP A 1 84 ? -10.479 10.901 5.845 1.00 79.38 84 ASP A CA 1
ATOM 672 C C . ASP A 1 84 ? -11.452 12.034 5.469 1.00 79.38 84 ASP A C 1
ATOM 674 O O . ASP A 1 84 ? -11.510 13.075 6.119 1.00 79.38 84 ASP A O 1
ATOM 678 N N . ASN A 1 85 ? -12.331 11.788 4.491 1.00 72.62 85 ASN A N 1
ATOM 679 C CA . ASN A 1 85 ? -13.383 12.727 4.087 1.00 72.62 85 ASN A CA 1
ATOM 680 C C . ASN A 1 85 ? -14.456 12.982 5.160 1.00 72.62 85 ASN A C 1
ATOM 682 O O . ASN A 1 85 ? -15.203 13.953 5.050 1.00 72.62 85 ASN A O 1
ATOM 686 N N . ILE A 1 86 ? -14.557 12.125 6.182 1.00 75.38 86 ILE A N 1
ATOM 687 C CA . ILE A 1 86 ? -15.518 12.276 7.288 1.00 75.38 86 ILE A CA 1
ATOM 688 C C . ILE A 1 86 ? -14.990 13.270 8.348 1.00 75.38 86 ILE A C 1
ATOM 690 O O . ILE A 1 86 ? -15.781 13.794 9.133 1.00 75.38 86 ILE A O 1
ATOM 694 N N . GLY A 1 87 ? -13.688 13.586 8.341 1.00 68.62 87 GLY A N 1
ATOM 695 C CA . GLY A 1 87 ? -13.049 14.536 9.260 1.00 68.62 87 GLY A CA 1
ATOM 696 C C . GLY A 1 87 ? -12.724 13.950 10.642 1.00 68.62 87 GLY A C 1
ATOM 697 O O . GLY A 1 87 ? -12.614 12.739 10.811 1.00 68.62 87 GLY A O 1
ATOM 698 N N . GLU A 1 88 ? -12.591 14.808 11.660 1.00 67.25 88 GLU A N 1
ATOM 699 C CA . GLU A 1 88 ? -12.098 14.447 13.009 1.00 67.25 88 GLU A CA 1
ATOM 700 C C . GLU A 1 88 ? -12.858 13.289 13.683 1.00 67.25 88 GLU A C 1
ATOM 702 O O . GLU A 1 88 ? -12.281 12.501 14.432 1.00 67.25 88 GLU A O 1
ATOM 707 N N . ALA A 1 89 ? -14.151 13.124 13.390 1.00 65.19 89 ALA A N 1
ATOM 708 C CA . ALA A 1 89 ? -14.977 12.071 13.984 1.00 65.19 89 ALA A CA 1
ATOM 709 C C . ALA A 1 89 ? -14.508 10.642 13.636 1.00 65.19 89 ALA A C 1
ATOM 711 O O . ALA A 1 89 ? -14.871 9.686 14.326 1.00 65.19 89 ALA A O 1
ATOM 712 N N . SER A 1 90 ? -13.714 10.473 12.574 1.00 74.38 90 SER A N 1
ATOM 713 C CA . SER A 1 90 ? -13.192 9.181 12.121 1.00 74.38 90 SER A CA 1
ATOM 714 C C . SER A 1 90 ? -11.698 8.987 12.412 1.00 74.38 90 SER A C 1
ATOM 716 O O . SER A 1 90 ? -11.148 7.964 12.000 1.00 74.38 90 SER A O 1
ATOM 718 N N . GLU A 1 91 ? -11.045 9.891 13.153 1.00 75.69 91 GLU A N 1
ATOM 719 C CA . GLU A 1 91 ? -9.587 9.910 13.368 1.00 75.69 91 GLU A CA 1
ATOM 720 C C . GLU A 1 91 ? -9.028 8.535 13.779 1.00 75.69 91 GLU A C 1
ATOM 722 O O . GLU A 1 91 ? -8.123 8.000 13.141 1.00 75.69 91 GLU A O 1
ATOM 727 N N . GLN A 1 92 ? -9.633 7.892 14.784 1.00 76.88 92 GLN A N 1
ATOM 728 C CA . GLN A 1 92 ? -9.223 6.560 15.261 1.00 76.88 92 GLN A CA 1
ATOM 729 C C . GLN A 1 92 ? -9.284 5.488 14.164 1.00 76.88 92 GLN A C 1
ATOM 731 O O . GLN A 1 92 ? -8.488 4.548 14.140 1.00 76.88 92 GLN A O 1
ATOM 736 N N . THR A 1 93 ? -10.251 5.616 13.257 1.00 84.56 93 THR A N 1
ATOM 737 C CA . THR A 1 93 ? -10.436 4.702 12.129 1.00 84.56 93 THR A CA 1
ATOM 738 C C . THR A 1 93 ? -9.395 4.962 11.048 1.00 84.56 93 THR A C 1
ATOM 740 O O . THR A 1 93 ? -8.811 4.011 10.529 1.00 84.56 93 THR A O 1
ATOM 743 N N . VAL A 1 94 ? -9.115 6.232 10.745 1.00 83.88 94 VAL A N 1
ATOM 744 C CA . VAL A 1 94 ? -8.066 6.628 9.798 1.00 83.88 94 VAL A CA 1
ATOM 745 C C . VAL A 1 94 ? -6.697 6.167 10.301 1.00 83.88 94 VAL A C 1
ATOM 747 O O . VAL A 1 94 ? -5.976 5.524 9.542 1.00 83.88 94 VAL A O 1
ATOM 750 N N . SER A 1 95 ? -6.380 6.365 11.588 1.00 82.06 95 SER A N 1
ATOM 751 C CA . SER A 1 95 ? -5.162 5.846 12.236 1.00 82.06 95 SER A CA 1
ATOM 752 C C . SER A 1 95 ? -4.983 4.348 12.005 1.00 82.06 95 SER A C 1
ATOM 754 O O . SER A 1 95 ? -3.942 3.880 11.535 1.00 82.06 95 SER A O 1
ATOM 756 N N . LEU A 1 96 ? -6.040 3.586 12.295 1.00 85.50 96 LEU A N 1
ATOM 757 C CA . LEU A 1 96 ? -6.054 2.141 12.153 1.00 85.50 96 LEU A CA 1
ATOM 758 C C . LEU A 1 96 ? -5.855 1.723 10.693 1.00 85.50 96 LEU A C 1
ATOM 760 O O . LEU A 1 96 ? -5.005 0.883 10.405 1.00 85.50 96 LEU A O 1
ATOM 764 N N . LEU A 1 97 ? -6.605 2.300 9.758 1.00 89.00 97 LEU A N 1
ATOM 765 C CA . LEU A 1 97 ? -6.494 1.954 8.341 1.00 89.00 97 LEU A CA 1
ATOM 766 C C . LEU A 1 97 ? -5.129 2.332 7.765 1.00 89.00 97 LEU A C 1
ATOM 768 O O . LEU A 1 97 ? -4.536 1.546 7.025 1.00 89.00 97 LEU A O 1
ATOM 772 N N . PHE A 1 98 ? -4.601 3.489 8.157 1.00 86.50 98 PHE A N 1
ATOM 773 C CA . PHE A 1 98 ? -3.274 3.940 7.778 1.00 86.50 98 PHE A CA 1
ATOM 774 C C . PHE A 1 98 ? -2.191 2.981 8.295 1.00 86.50 98 PHE A C 1
ATOM 776 O O . PHE A 1 98 ? -1.324 2.567 7.525 1.00 86.50 98 PHE A O 1
ATOM 783 N N . SER A 1 99 ? -2.290 2.529 9.552 1.00 84.31 99 SER A N 1
ATOM 784 C CA . SER A 1 99 ? -1.381 1.524 10.125 1.00 84.31 99 SER A CA 1
ATOM 785 C C . SER A 1 99 ? -1.342 0.227 9.320 1.00 84.31 99 SER A C 1
ATOM 787 O O . SER A 1 99 ? -0.275 -0.312 9.012 1.00 84.31 99 SER A O 1
ATOM 789 N N . LEU A 1 100 ? -2.526 -0.253 8.930 1.00 90.25 100 LEU A N 1
ATOM 790 C CA . LEU A 1 100 ? -2.683 -1.458 8.133 1.00 90.25 100 LEU A CA 1
ATOM 791 C C . LEU A 1 100 ? -2.077 -1.249 6.747 1.00 90.25 100 LEU A C 1
ATOM 793 O O . LEU A 1 100 ? -1.375 -2.132 6.255 1.00 90.25 100 LEU A O 1
ATOM 797 N N . TRP A 1 101 ? -2.311 -0.091 6.130 1.00 91.19 101 TRP A N 1
ATOM 798 C CA . TRP A 1 101 ? -1.786 0.237 4.810 1.00 91.19 101 TRP A CA 1
ATOM 799 C C . TRP A 1 101 ? -0.258 0.333 4.793 1.00 91.19 101 TRP A C 1
ATOM 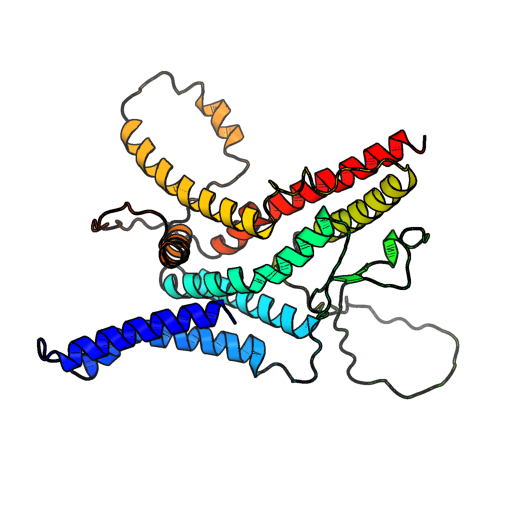801 O O . TRP A 1 101 ? 0.359 -0.308 3.945 1.00 91.19 101 TRP A O 1
ATOM 811 N N . VAL A 1 102 ? 0.362 1.034 5.748 1.00 88.12 102 VAL A N 1
ATOM 812 C CA . VAL A 1 102 ? 1.828 1.182 5.839 1.00 88.12 102 VAL A CA 1
ATOM 813 C C . VAL A 1 102 ? 2.522 -0.176 5.929 1.00 88.12 102 VAL A C 1
ATOM 815 O O . VAL A 1 102 ? 3.478 -0.457 5.206 1.00 88.12 102 VAL A O 1
ATOM 818 N N . GLU A 1 103 ? 2.009 -1.069 6.767 1.00 88.88 103 GLU A N 1
ATOM 819 C CA . GLU A 1 103 ? 2.584 -2.406 6.903 1.00 88.88 103 GLU A CA 1
ATOM 820 C C . GLU A 1 103 ? 2.291 -3.293 5.680 1.00 88.88 103 GLU A C 1
ATOM 822 O O . GLU A 1 103 ? 3.105 -4.146 5.328 1.00 88.88 103 GLU A O 1
ATOM 827 N N . THR A 1 104 ? 1.151 -3.094 5.010 1.00 92.44 104 THR A N 1
ATOM 828 C CA . THR A 1 104 ? 0.753 -3.874 3.822 1.00 92.44 104 THR A CA 1
ATOM 829 C C . THR A 1 104 ? 1.499 -3.431 2.560 1.00 92.44 104 THR A C 1
ATOM 831 O O . THR A 1 104 ? 1.802 -4.261 1.707 1.00 92.44 104 THR A O 1
ATOM 834 N N . VAL A 1 105 ? 1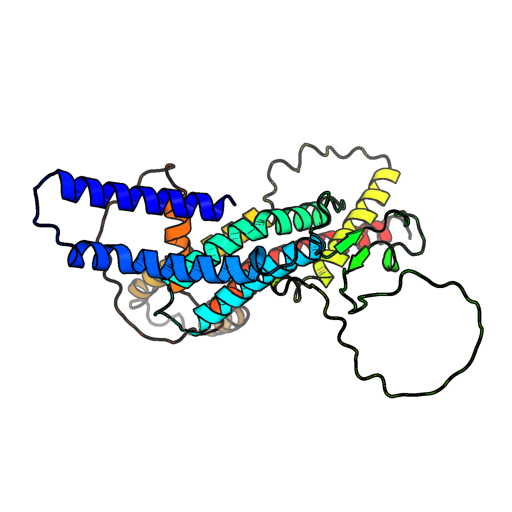.847 -2.147 2.439 1.00 92.81 105 VAL A N 1
ATOM 835 C CA . VAL A 1 105 ? 2.566 -1.598 1.279 1.00 92.81 105 VAL A CA 1
ATOM 836 C C . VAL A 1 105 ? 4.072 -1.873 1.328 1.00 92.81 105 VAL A C 1
ATOM 838 O O . VAL A 1 105 ? 4.747 -1.812 0.301 1.00 92.81 105 VAL A O 1
ATOM 841 N N . ARG A 1 106 ? 4.611 -2.216 2.505 1.00 92.50 106 ARG A N 1
ATOM 842 C CA . ARG A 1 106 ? 6.036 -2.500 2.730 1.00 92.50 106 ARG A CA 1
ATOM 843 C C . ARG A 1 106 ? 6.673 -3.427 1.676 1.00 92.50 106 ARG A C 1
ATOM 845 O O . ARG A 1 106 ? 7.637 -2.977 1.056 1.00 92.50 106 ARG A O 1
ATOM 852 N N . PRO A 1 107 ? 6.189 -4.664 1.426 1.00 92.56 107 PRO A N 1
ATOM 853 C CA . PRO A 1 107 ? 6.792 -5.545 0.418 1.00 92.56 107 PRO A CA 1
ATOM 854 C C . PRO A 1 107 ? 6.759 -4.925 -0.984 1.00 92.56 107 PRO A C 1
ATOM 856 O O . PRO A 1 107 ? 7.712 -5.045 -1.748 1.00 92.56 107 PRO A O 1
ATOM 859 N N . TYR A 1 108 ? 5.701 -4.174 -1.290 1.00 92.62 108 TYR A N 1
ATOM 860 C CA . TYR A 1 108 ? 5.530 -3.496 -2.568 1.00 92.62 108 TYR A CA 1
ATOM 861 C C . TYR A 1 108 ? 6.583 -2.394 -2.783 1.00 92.62 108 TYR A C 1
ATOM 863 O O . TYR A 1 108 ? 7.173 -2.292 -3.859 1.00 92.62 108 TYR A O 1
ATOM 871 N N . LEU A 1 109 ? 6.866 -1.593 -1.748 1.00 93.56 109 LEU A N 1
ATOM 872 C CA . LEU A 1 109 ? 7.923 -0.574 -1.786 1.00 93.56 109 LEU A CA 1
ATOM 873 C C . LEU A 1 109 ? 9.329 -1.179 -1.766 1.00 93.56 109 LEU A C 1
ATOM 875 O O . LEU A 1 109 ? 10.231 -0.599 -2.362 1.00 93.56 109 LEU A O 1
ATOM 879 N N . GLN A 1 110 ? 9.524 -2.341 -1.139 1.00 93.12 110 GLN A N 1
ATOM 880 C CA . GLN A 1 110 ? 10.795 -3.071 -1.193 1.00 93.12 110 GLN A CA 1
ATOM 881 C C . GLN A 1 110 ? 11.100 -3.569 -2.610 1.00 93.12 110 GLN A C 1
ATOM 883 O O . GLN A 1 110 ? 12.224 -3.407 -3.075 1.00 93.12 110 GLN A O 1
ATOM 888 N N . THR A 1 111 ? 10.105 -4.092 -3.335 1.00 94.12 111 THR A N 1
ATOM 889 C CA . THR A 1 111 ? 10.267 -4.455 -4.753 1.00 94.12 111 THR A CA 1
ATOM 890 C C . THR A 1 111 ? 10.603 -3.236 -5.618 1.00 94.12 111 THR A C 1
ATOM 892 O O . THR A 1 111 ? 11.453 -3.330 -6.505 1.00 94.12 111 THR A O 1
ATOM 895 N N . VAL A 1 112 ? 9.972 -2.082 -5.359 1.00 94.56 112 VAL A N 1
ATOM 896 C CA . VAL A 1 112 ? 10.302 -0.820 -6.046 1.00 94.56 112 VAL A CA 1
ATOM 897 C C . VAL A 1 112 ? 11.744 -0.404 -5.761 1.00 94.56 112 VAL A C 1
ATOM 899 O O . VAL A 1 112 ? 12.476 -0.124 -6.706 1.00 94.56 112 VAL A O 1
ATOM 902 N N . ASP A 1 113 ? 12.151 -0.377 -4.490 1.00 94.31 113 ASP A N 1
ATOM 903 C CA . ASP A 1 113 ? 13.497 0.021 -4.059 1.00 94.31 113 ASP A CA 1
ATOM 904 C C . ASP A 1 113 ? 14.570 -0.881 -4.683 1.00 94.31 113 ASP A C 1
ATOM 906 O O . ASP A 1 113 ? 15.492 -0.389 -5.332 1.00 94.31 113 ASP A O 1
ATOM 910 N N . GLU A 1 114 ? 14.394 -2.202 -4.604 1.00 93.44 114 GLU A N 1
ATOM 911 C CA . GLU A 1 114 ? 15.308 -3.175 -5.208 1.00 93.44 114 GLU A CA 1
ATOM 912 C C . GLU A 1 114 ? 15.459 -2.941 -6.716 1.00 93.44 114 GLU A C 1
ATOM 914 O O . GLU A 1 114 ? 16.562 -2.978 -7.269 1.00 93.44 114 GLU A O 1
ATOM 919 N N . TRP A 1 115 ? 14.363 -2.625 -7.402 1.00 94.44 115 TRP A N 1
ATOM 920 C CA . TRP A 1 115 ? 14.421 -2.411 -8.836 1.00 94.44 115 TRP A CA 1
ATOM 921 C C . TRP A 1 115 ? 15.072 -1.081 -9.225 1.00 94.44 115 TRP A C 1
ATOM 923 O O . TRP A 1 115 ? 15.912 -1.068 -10.126 1.00 94.44 115 TRP A O 1
ATOM 933 N N . ILE A 1 116 ? 14.735 0.031 -8.566 1.00 93.88 116 ILE A N 1
ATOM 934 C CA . ILE A 1 116 ? 15.299 1.346 -8.916 1.00 93.88 116 ILE A CA 1
ATOM 935 C C . ILE A 1 116 ? 16.764 1.486 -8.486 1.00 93.88 116 ILE A C 1
ATOM 937 O O . ILE A 1 116 ? 17.522 2.175 -9.161 1.00 93.88 116 ILE A O 1
ATOM 941 N N . VAL A 1 117 ? 17.180 0.809 -7.410 1.00 90.56 117 VAL A N 1
ATOM 942 C CA . VAL A 1 117 ? 18.554 0.869 -6.883 1.00 90.56 117 VAL A CA 1
ATOM 943 C C . VAL A 1 117 ? 19.439 -0.192 -7.507 1.00 90.56 117 VAL A C 1
ATOM 945 O O . VAL A 1 117 ? 20.569 0.084 -7.908 1.00 90.56 117 VAL A O 1
ATOM 948 N N . HIS A 1 118 ? 18.942 -1.425 -7.599 1.00 89.25 118 HIS A N 1
ATOM 949 C CA . HIS A 1 118 ? 19.743 -2.551 -8.049 1.00 89.25 118 HIS A CA 1
ATOM 950 C C . HIS A 1 118 ? 19.442 -2.978 -9.487 1.00 89.25 118 HIS A C 1
ATOM 952 O O . HIS A 1 118 ? 20.117 -3.878 -9.989 1.00 89.25 118 HIS A O 1
ATOM 958 N N . GLY A 1 119 ? 18.485 -2.356 -10.180 1.00 89.31 119 GLY A N 1
ATOM 959 C CA . GLY A 1 119 ? 18.144 -2.697 -11.565 1.00 89.31 119 GLY A CA 1
ATOM 960 C C . GLY A 1 119 ? 17.545 -4.099 -11.711 1.00 89.31 119 GLY A C 1
ATOM 961 O O . GLY A 1 119 ? 17.411 -4.603 -12.827 1.00 89.31 119 GLY A O 1
ATOM 962 N N . ASN A 1 120 ? 17.194 -4.749 -10.598 1.00 88.25 120 ASN A N 1
ATOM 963 C CA . ASN A 1 120 ? 16.657 -6.098 -10.572 1.00 88.25 120 ASN A CA 1
ATOM 964 C C . ASN A 1 120 ? 15.206 -6.074 -10.099 1.00 88.25 120 ASN A C 1
ATOM 966 O O . ASN A 1 120 ? 14.926 -5.809 -8.937 1.00 88.25 120 ASN A O 1
ATOM 970 N N . LEU A 1 121 ? 14.276 -6.375 -11.003 1.00 90.69 121 LEU A N 1
ATOM 971 C CA . LEU A 1 121 ? 12.882 -6.554 -10.620 1.00 90.69 121 LEU A CA 1
ATOM 972 C C . LEU A 1 121 ? 12.668 -7.999 -10.160 1.00 90.69 121 LEU A C 1
ATOM 974 O O . LEU A 1 121 ? 12.535 -8.898 -10.997 1.00 90.69 121 LEU A O 1
ATOM 978 N N . PHE A 1 122 ? 12.659 -8.207 -8.844 1.00 87.19 122 PHE A N 1
ATOM 979 C CA . PHE A 1 122 ? 12.432 -9.507 -8.219 1.00 87.19 122 PHE A CA 1
ATOM 980 C C . PHE A 1 122 ? 11.028 -9.577 -7.605 1.00 87.19 122 PHE A C 1
ATOM 982 O O . PHE A 1 122 ? 10.750 -8.957 -6.584 1.00 87.19 122 PHE A O 1
ATOM 989 N N . ASP A 1 123 ? 10.149 -10.342 -8.252 1.00 90.81 123 ASP A N 1
ATOM 990 C CA . ASP A 1 123 ? 8.768 -10.583 -7.822 1.00 90.81 123 ASP A CA 1
ATOM 991 C C . ASP A 1 123 ? 8.424 -12.077 -8.003 1.00 90.81 123 ASP A C 1
ATOM 993 O O . ASP A 1 123 ? 7.889 -12.481 -9.042 1.00 90.81 123 ASP A O 1
ATOM 997 N N . PRO A 1 124 ? 8.800 -12.940 -7.041 1.00 88.44 124 PRO A N 1
ATOM 998 C CA . PRO A 1 124 ? 8.577 -14.381 -7.145 1.00 88.44 124 PRO A CA 1
ATOM 999 C C . PRO A 1 124 ? 7.089 -14.751 -7.075 1.00 88.44 124 PRO A C 1
ATOM 1001 O O . PRO A 1 124 ? 6.673 -15.727 -7.702 1.00 88.44 124 PRO A O 1
ATOM 1004 N N . ALA A 1 125 ? 6.289 -13.967 -6.348 1.00 88.94 125 ALA A N 1
ATOM 1005 C CA . ALA A 1 125 ? 4.865 -14.212 -6.134 1.00 88.94 125 ALA A CA 1
ATOM 1006 C C . ALA A 1 125 ? 3.975 -13.668 -7.267 1.00 88.94 125 ALA A C 1
ATOM 1008 O O . ALA A 1 125 ? 2.789 -14.003 -7.317 1.00 88.94 125 ALA A O 1
ATOM 1009 N N . LYS A 1 126 ? 4.538 -12.898 -8.212 1.00 90.62 126 LYS A N 1
ATOM 1010 C CA . LYS A 1 126 ? 3.815 -12.238 -9.314 1.00 90.62 126 LYS A CA 1
ATOM 1011 C C . LYS A 1 126 ? 2.718 -11.305 -8.796 1.00 90.62 126 LYS A C 1
ATOM 1013 O O . LYS A 1 126 ? 1.599 -11.317 -9.312 1.00 90.62 126 LYS A O 1
ATOM 1018 N N . GLU A 1 127 ? 3.028 -10.553 -7.748 1.00 92.00 127 GLU A N 1
ATOM 1019 C CA . GLU A 1 127 ? 2.118 -9.611 -7.086 1.00 92.00 127 GLU A CA 1
ATOM 1020 C C . GLU A 1 127 ? 2.283 -8.176 -7.601 1.00 92.00 127 GLU A C 1
ATOM 1022 O O . GLU A 1 127 ? 1.377 -7.356 -7.458 1.00 92.00 127 GLU A O 1
ATOM 1027 N N . PHE A 1 128 ? 3.414 -7.867 -8.234 1.00 92.75 128 PHE A N 1
ATOM 1028 C CA . PHE A 1 128 ? 3.755 -6.527 -8.682 1.00 92.75 128 PHE A CA 1
ATOM 1029 C C . PHE A 1 128 ? 3.138 -6.211 -10.054 1.00 92.75 128 PHE A C 1
ATOM 1031 O O . PHE A 1 128 ? 3.163 -7.019 -10.986 1.00 92.75 128 PHE A O 1
ATOM 1038 N N . ILE A 1 129 ? 2.596 -4.997 -10.207 1.00 90.88 129 ILE A N 1
ATOM 1039 C CA . ILE A 1 129 ? 1.919 -4.560 -11.445 1.00 90.88 129 ILE A CA 1
ATOM 1040 C C . ILE A 1 129 ? 2.847 -4.476 -12.658 1.00 90.88 129 ILE A C 1
ATOM 1042 O O . ILE A 1 129 ? 2.373 -4.525 -13.792 1.00 90.88 129 ILE A O 1
ATOM 1046 N N . ILE A 1 130 ? 4.153 -4.320 -12.447 1.00 90.56 130 ILE A N 1
ATOM 1047 C CA . ILE A 1 130 ? 5.141 -4.281 -13.525 1.00 90.56 130 ILE A CA 1
ATOM 1048 C C . ILE A 1 130 ? 5.732 -5.675 -13.654 1.00 90.56 130 ILE A C 1
ATOM 1050 O O . ILE A 1 130 ? 6.283 -6.213 -12.701 1.00 90.56 130 ILE A O 1
ATOM 1054 N N . GLN A 1 131 ? 5.649 -6.254 -14.845 1.00 88.75 131 GLN A N 1
ATOM 1055 C CA . GLN A 1 131 ? 6.139 -7.600 -15.105 1.00 88.75 131 GLN A CA 1
ATOM 1056 C C . GLN A 1 131 ? 7.330 -7.548 -16.050 1.00 88.75 131 GLN A C 1
ATOM 1058 O O . GLN A 1 131 ? 7.299 -6.875 -17.082 1.00 88.75 131 GLN A O 1
ATOM 1063 N N . ARG A 1 132 ? 8.394 -8.268 -15.687 1.00 88.12 132 ARG A N 1
ATOM 1064 C CA . ARG A 1 132 ? 9.580 -8.417 -16.530 1.00 88.12 132 ARG A CA 1
ATOM 1065 C C . ARG A 1 132 ? 9.339 -9.496 -17.580 1.00 88.12 132 ARG A C 1
ATOM 1067 O O . ARG A 1 132 ? 9.169 -10.669 -17.246 1.00 88.12 132 ARG A O 1
ATOM 1074 N N . ASN A 1 133 ? 9.419 -9.115 -18.847 1.00 85.19 133 ASN A N 1
ATOM 1075 C CA . ASN A 1 133 ? 9.494 -10.047 -19.957 1.00 85.19 133 ASN A CA 1
ATOM 1076 C C . ASN A 1 133 ? 10.899 -10.665 -20.004 1.00 85.19 133 ASN A C 1
ATOM 1078 O O . ASN A 1 133 ? 11.883 -9.990 -20.305 1.00 85.19 133 ASN A O 1
ATOM 1082 N N . LYS A 1 134 ? 11.000 -11.960 -19.691 1.00 82.50 134 LYS A N 1
ATOM 1083 C CA . LYS A 1 134 ? 12.282 -12.684 -19.669 1.00 82.50 134 LYS A CA 1
ATOM 1084 C C . LYS A 1 134 ? 12.862 -12.934 -21.066 1.00 82.50 134 LYS A C 1
ATOM 1086 O O . LYS A 1 134 ? 14.046 -13.233 -21.166 1.00 82.50 134 LYS A O 1
ATOM 1091 N N . ASN A 1 135 ? 12.061 -12.773 -22.119 1.00 81.00 135 ASN A N 1
ATOM 1092 C CA . ASN A 1 135 ? 12.479 -13.032 -23.498 1.00 81.00 135 ASN A CA 1
ATOM 1093 C C . ASN A 1 135 ? 13.281 -11.870 -24.103 1.00 81.00 135 ASN A C 1
ATOM 1095 O O . ASN A 1 135 ? 13.877 -12.022 -25.164 1.00 81.00 135 ASN A O 1
ATOM 1099 N N . VAL A 1 136 ? 13.308 -10.711 -23.437 1.00 83.31 136 VAL A N 1
ATOM 1100 C CA . VAL A 1 136 ? 14.028 -9.522 -23.899 1.00 83.31 136 VAL A CA 1
ATOM 1101 C C . VAL A 1 136 ? 15.246 -9.314 -23.006 1.00 83.31 136 VAL A C 1
ATOM 1103 O O . VAL A 1 136 ? 15.132 -9.012 -21.816 1.00 83.31 136 VAL A O 1
ATOM 1106 N N . SER A 1 137 ? 16.434 -9.512 -23.576 1.00 83.44 137 SER A N 1
ATOM 1107 C CA . SER A 1 137 ? 17.697 -9.251 -22.883 1.00 83.44 137 SER A CA 1
ATOM 1108 C C . SER A 1 137 ? 18.007 -7.750 -22.851 1.00 83.44 137 SER A C 1
ATOM 1110 O O . SER A 1 137 ? 17.470 -6.972 -23.637 1.00 83.44 137 SER A O 1
ATOM 1112 N N . VAL A 1 138 ? 18.909 -7.326 -21.959 1.00 83.00 138 VAL A N 1
ATOM 1113 C CA . VAL A 1 138 ? 19.299 -5.904 -21.845 1.00 83.00 138 VAL A CA 1
ATOM 1114 C C . VAL A 1 138 ? 19.956 -5.378 -23.127 1.00 83.00 138 VAL A C 1
ATOM 1116 O O . VAL A 1 138 ? 19.807 -4.211 -23.462 1.00 83.00 138 VAL A O 1
ATOM 1119 N N . ASN A 1 139 ? 20.632 -6.251 -23.878 1.00 79.69 139 ASN A N 1
ATOM 1120 C CA . ASN A 1 139 ? 21.276 -5.902 -25.147 1.00 79.69 139 ASN A CA 1
ATOM 1121 C C . ASN A 1 139 ? 20.307 -5.925 -26.342 1.00 79.69 139 ASN A C 1
ATOM 1123 O O . ASN A 1 139 ? 20.721 -5.671 -27.471 1.00 79.69 139 ASN A O 1
ATOM 1127 N N . HIS A 1 140 ? 19.041 -6.290 -26.131 1.00 84.25 140 HIS A N 1
ATOM 1128 C CA . HIS A 1 140 ? 18.064 -6.368 -27.207 1.00 84.25 140 HIS A CA 1
ATOM 1129 C C . HIS A 1 140 ? 17.654 -4.964 -27.665 1.00 84.25 140 HIS A C 1
ATOM 1131 O O . HIS A 1 140 ? 17.427 -4.076 -26.844 1.00 84.25 140 HIS A O 1
ATOM 1137 N N . ARG A 1 141 ? 17.485 -4.767 -28.979 1.00 82.19 141 ARG A N 1
ATOM 1138 C CA . ARG A 1 141 ? 17.069 -3.479 -29.567 1.00 82.19 141 ARG A CA 1
ATOM 1139 C C . ARG A 1 141 ? 15.776 -2.943 -28.946 1.00 82.19 141 ARG A C 1
ATOM 1141 O O . ARG A 1 141 ? 15.650 -1.751 -28.683 1.00 82.19 141 ARG A O 1
ATOM 1148 N N . ASP A 1 142 ? 14.849 -3.849 -28.655 1.00 82.38 142 ASP A N 1
ATOM 1149 C CA . ASP A 1 142 ? 13.537 -3.513 -28.097 1.00 82.38 142 ASP A CA 1
ATOM 1150 C C . ASP A 1 142 ? 13.528 -3.411 -26.566 1.00 82.38 142 ASP A C 1
ATOM 1152 O O . ASP A 1 142 ? 12.454 -3.368 -25.964 1.00 82.38 142 ASP A O 1
ATOM 1156 N N . PHE A 1 143 ? 14.698 -3.356 -25.914 1.00 84.69 143 PHE A N 1
ATOM 1157 C CA . PHE A 1 143 ? 14.804 -3.302 -24.455 1.00 84.69 143 PHE A CA 1
ATOM 1158 C C . PHE A 1 143 ? 13.882 -2.234 -23.840 1.00 84.69 143 PHE A C 1
ATOM 1160 O O . PHE A 1 143 ? 13.146 -2.496 -22.883 1.00 84.69 143 PHE A O 1
ATOM 1167 N N . TRP A 1 144 ? 13.855 -1.038 -24.426 1.00 84.19 144 TRP A N 1
ATOM 1168 C CA . TRP A 1 144 ? 13.059 0.079 -23.918 1.00 84.19 144 TRP A CA 1
ATOM 1169 C C . TRP A 1 144 ? 11.548 -0.130 -24.036 1.00 84.19 144 TRP A C 1
ATOM 1171 O O . TRP A 1 144 ? 10.806 0.370 -23.186 1.00 84.19 144 TRP A O 1
ATOM 1181 N N . TYR A 1 145 ? 11.095 -0.896 -25.027 1.00 81.44 145 TYR A N 1
ATOM 1182 C CA . TYR A 1 145 ? 9.678 -1.033 -25.365 1.00 81.44 145 TYR A CA 1
ATOM 1183 C C . TYR A 1 145 ? 9.060 -2.334 -24.844 1.00 81.44 145 TYR A C 1
ATOM 1185 O O . TYR A 1 145 ? 7.912 -2.321 -24.411 1.00 81.44 145 TYR A O 1
ATOM 1193 N N . ALA A 1 146 ? 9.818 -3.436 -24.827 1.00 80.00 146 ALA A N 1
ATOM 1194 C CA . ALA A 1 146 ? 9.273 -4.781 -24.629 1.00 80.00 146 ALA A CA 1
ATOM 1195 C C . ALA A 1 146 ? 9.741 -5.499 -23.347 1.00 80.00 146 ALA A C 1
ATOM 1197 O O . ALA A 1 146 ? 9.175 -6.536 -22.999 1.00 80.00 146 ALA A O 1
ATOM 1198 N N . THR A 1 147 ? 10.742 -4.976 -22.622 1.00 81.94 147 THR A N 1
ATOM 1199 C CA . THR A 1 147 ? 11.296 -5.656 -21.424 1.00 81.94 147 THR A CA 1
ATOM 1200 C C . THR A 1 147 ? 10.356 -5.635 -20.227 1.00 81.94 147 THR A C 1
ATOM 1202 O O . THR A 1 147 ? 10.376 -6.551 -19.409 1.00 81.94 147 THR A O 1
ATOM 1205 N N . TYR A 1 148 ? 9.538 -4.593 -20.106 1.00 85.25 148 TYR A N 1
ATOM 1206 C CA . TYR A 1 148 ? 8.638 -4.422 -18.973 1.00 85.25 148 TYR A CA 1
ATOM 1207 C C . TYR A 1 148 ? 7.252 -4.046 -19.457 1.00 85.25 148 TYR A C 1
ATOM 1209 O O . TYR A 1 148 ? 7.093 -3.060 -20.177 1.00 85.25 148 TYR A O 1
ATOM 1217 N N . THR A 1 149 ? 6.263 -4.814 -19.019 1.00 84.38 149 THR A N 1
ATOM 1218 C CA . THR A 1 149 ? 4.853 -4.608 -19.341 1.00 84.38 149 THR A CA 1
ATOM 1219 C C . THR A 1 149 ? 4.081 -4.290 -18.073 1.00 84.38 149 THR A C 1
ATOM 1221 O O . THR A 1 149 ? 4.315 -4.901 -17.028 1.00 84.38 149 THR A O 1
ATOM 1224 N N . LEU A 1 150 ? 3.148 -3.345 -18.161 1.00 84.56 150 LEU A N 1
ATOM 1225 C CA . LEU A 1 150 ? 2.184 -3.117 -17.092 1.00 84.56 150 LEU A CA 1
ATOM 1226 C C . LEU A 1 150 ? 1.086 -4.172 -17.206 1.00 84.56 150 LEU A C 1
ATOM 1228 O O . LEU A 1 150 ? 0.519 -4.360 -18.284 1.00 84.56 150 LEU A O 1
ATOM 1232 N N . TYR A 1 151 ? 0.781 -4.845 -16.104 1.00 80.81 151 TYR A N 1
ATOM 1233 C CA . TYR A 1 151 ? -0.325 -5.781 -16.064 1.00 80.81 151 TYR A CA 1
ATOM 1234 C C . TYR A 1 151 ? -1.646 -5.036 -16.307 1.00 80.81 151 TYR A C 1
ATOM 1236 O O . TYR A 1 151 ? -1.965 -4.044 -15.646 1.00 80.81 151 TYR A O 1
ATOM 1244 N N . SER A 1 152 ? -2.417 -5.504 -17.283 1.00 69.00 152 SER A N 1
ATOM 1245 C CA . SER A 1 152 ? -3.756 -5.003 -17.582 1.00 69.00 152 SER A CA 1
ATOM 1246 C C . SER A 1 152 ? -4.745 -6.153 -17.549 1.00 69.00 152 SER A C 1
ATOM 1248 O O . SER A 1 152 ? -4.562 -7.128 -18.281 1.00 69.00 152 SER A O 1
ATOM 1250 N N . VAL A 1 153 ? -5.812 -6.025 -16.761 1.00 57.34 153 VAL A N 1
ATOM 1251 C CA . VAL A 1 153 ? -6.981 -6.882 -16.934 1.00 57.34 153 VAL A CA 1
ATOM 1252 C C . VAL A 1 153 ? -7.714 -6.326 -18.145 1.00 57.34 153 VAL A C 1
ATOM 1254 O O . VAL A 1 153 ? -8.327 -5.265 -18.098 1.00 57.34 153 VAL A O 1
ATOM 1257 N N . SER A 1 154 ? -7.558 -6.999 -19.278 1.00 43.59 154 SER A N 1
ATOM 1258 C CA . SER A 1 154 ? -8.586 -6.926 -20.305 1.00 43.59 154 SER A CA 1
ATOM 1259 C C . SER A 1 154 ? -9.716 -7.817 -19.808 1.00 43.59 154 SER A C 1
ATOM 1261 O O . SER A 1 154 ? -9.443 -8.959 -19.441 1.00 43.59 154 SER A O 1
ATOM 1263 N N . GLU A 1 155 ? -10.955 -7.330 -19.796 1.00 34.88 155 GLU A N 1
ATOM 1264 C CA . GLU A 1 155 ? -12.125 -8.210 -19.766 1.00 34.88 155 GLU A CA 1
ATOM 1265 C C . GLU A 1 155 ? -12.044 -9.129 -20.991 1.00 34.88 155 GLU A C 1
ATOM 1267 O O . GLU A 1 155 ? -12.389 -8.757 -22.107 1.00 34.88 155 GLU A O 1
ATOM 1272 N N . LYS A 1 156 ? -11.447 -10.300 -20.801 1.00 32.16 156 LYS A N 1
ATOM 1273 C CA . LYS A 1 156 ? -11.590 -11.480 -21.646 1.00 32.16 156 LYS A CA 1
ATOM 1274 C C . LYS A 1 156 ? -11.584 -12.671 -20.706 1.00 32.16 156 LYS A C 1
ATOM 1276 O O . LYS A 1 156 ? -10.569 -13.336 -20.513 1.00 32.16 156 LYS A O 1
ATOM 1281 N N . ILE A 1 157 ? -12.732 -12.870 -20.071 1.00 38.25 157 ILE A N 1
ATOM 1282 C CA . ILE A 1 157 ? -13.195 -14.225 -19.811 1.00 38.25 157 ILE A CA 1
ATOM 1283 C C . ILE A 1 157 ? -13.451 -14.824 -21.203 1.00 38.25 157 ILE A C 1
ATOM 1285 O O . ILE A 1 157 ? -14.089 -14.185 -22.034 1.00 38.25 157 ILE A O 1
ATOM 1289 N N . GLU A 1 158 ? -12.857 -15.994 -21.436 1.00 35.69 158 GLU A N 1
ATOM 1290 C CA . GLU A 1 158 ? -13.073 -16.905 -22.569 1.00 35.69 158 GLU A CA 1
ATOM 1291 C C . GLU A 1 158 ? -12.549 -16.474 -23.953 1.00 35.69 158 GLU A C 1
ATOM 1293 O O . GLU A 1 158 ? -13.130 -15.676 -24.683 1.00 35.69 158 GLU A O 1
ATOM 1298 N N . ASN A 1 159 ? -11.405 -17.055 -24.327 1.00 30.36 159 ASN A N 1
ATOM 1299 C CA . ASN A 1 159 ? -11.229 -17.755 -25.606 1.00 30.36 159 ASN A CA 1
ATOM 1300 C C . ASN A 1 159 ? -9.865 -18.462 -25.585 1.00 30.36 159 ASN A C 1
ATOM 1302 O O . ASN A 1 159 ? -8.908 -18.049 -26.241 1.00 30.36 159 ASN A O 1
ATOM 1306 N N . GLU A 1 160 ? -9.773 -19.527 -24.792 1.00 38.25 160 GLU A N 1
ATOM 1307 C CA . GLU A 1 160 ? -8.993 -20.687 -25.218 1.00 38.25 160 GLU A CA 1
ATOM 1308 C C . GLU A 1 160 ? -9.959 -21.576 -26.015 1.00 38.25 160 GLU A C 1
ATOM 1310 O O . GLU A 1 160 ? -11.104 -21.739 -25.612 1.00 38.25 160 GLU A O 1
ATOM 1315 N N . GLU A 1 161 ? -9.489 -22.084 -27.158 1.00 38.41 161 GLU A N 1
ATOM 1316 C CA . GLU A 1 161 ? -10.211 -22.851 -28.193 1.00 38.41 161 GLU A CA 1
ATOM 1317 C C . GLU A 1 161 ? -10.920 -22.050 -29.305 1.00 38.41 161 GLU A C 1
ATOM 1319 O O . GLU A 1 161 ? -12.138 -21.901 -29.337 1.00 38.41 161 GLU A O 1
ATOM 1324 N N . LYS A 1 162 ? -10.159 -21.659 -30.339 1.00 30.95 162 LYS A N 1
ATOM 1325 C CA . LYS A 1 162 ? -10.254 -22.303 -31.669 1.00 30.95 162 LYS A CA 1
ATOM 1326 C C . LYS A 1 162 ? -9.294 -21.686 -32.690 1.00 30.95 162 LYS A C 1
ATOM 1328 O O . LYS A 1 162 ? -9.207 -20.478 -32.874 1.00 30.95 162 LYS A O 1
ATOM 1333 N N . MET A 1 163 ? -8.599 -22.594 -33.362 1.00 35.91 163 MET A N 1
ATOM 1334 C CA . MET A 1 163 ? -7.867 -22.422 -34.610 1.00 35.91 163 MET A CA 1
ATOM 1335 C C . MET A 1 163 ? -8.801 -21.919 -35.723 1.00 35.91 163 MET A C 1
ATOM 1337 O O . MET A 1 163 ? -9.826 -22.556 -35.949 1.00 35.91 163 MET A O 1
ATOM 1341 N N . SER A 1 164 ? -8.422 -20.863 -36.449 1.00 31.09 164 SER A N 1
ATOM 1342 C CA . SER A 1 164 ? -8.652 -20.745 -37.902 1.00 31.09 164 SER A CA 1
ATOM 1343 C C . SER A 1 164 ? -8.087 -19.436 -38.450 1.00 31.09 164 SER A C 1
ATOM 1345 O O . SER A 1 164 ? -8.404 -18.354 -37.954 1.00 31.09 164 SER A O 1
ATOM 1347 N N . ASP A 1 165 ? -7.288 -19.572 -39.502 1.00 36.38 165 ASP A N 1
ATOM 1348 C CA . ASP A 1 165 ? -6.873 -18.524 -40.425 1.00 36.38 165 ASP A CA 1
ATOM 1349 C C . ASP A 1 165 ? -8.048 -17.651 -40.892 1.00 36.38 165 ASP A C 1
ATOM 1351 O O . ASP A 1 165 ? -9.129 -18.167 -41.173 1.00 36.38 165 ASP A O 1
ATOM 1355 N N . ASN A 1 166 ? -7.822 -16.339 -41.032 1.00 30.91 166 ASN A N 1
ATOM 1356 C CA . ASN A 1 166 ? -8.135 -15.621 -42.270 1.00 30.91 166 ASN A CA 1
ATOM 1357 C C . ASN A 1 166 ? -7.667 -14.163 -42.250 1.00 30.91 166 ASN A C 1
ATOM 1359 O O . ASN A 1 166 ? -7.693 -13.460 -41.241 1.00 30.91 166 ASN A O 1
ATOM 1363 N N . ALA A 1 167 ? -7.232 -13.739 -43.431 1.00 33.00 167 ALA A N 1
ATOM 1364 C CA . ALA A 1 167 ? -6.734 -12.422 -43.760 1.00 33.00 167 ALA A CA 1
ATOM 1365 C C . ALA A 1 167 ? -7.859 -11.391 -43.993 1.00 33.00 167 ALA A C 1
ATOM 1367 O O . ALA A 1 167 ? -8.909 -11.716 -44.538 1.00 33.00 167 ALA A O 1
ATOM 1368 N N . SER A 1 168 ? -7.514 -10.131 -43.707 1.00 33.97 168 SER A N 1
ATOM 1369 C CA . SER A 1 168 ? -7.951 -8.895 -44.384 1.00 33.97 168 SER A CA 1
ATOM 1370 C C . SER A 1 168 ? -9.325 -8.254 -44.100 1.00 33.97 168 SER A C 1
ATOM 1372 O O . SER A 1 168 ? -10.377 -8.869 -44.195 1.00 33.97 168 SER A O 1
ATOM 1374 N N . ALA A 1 169 ? -9.229 -6.919 -43.971 1.00 29.62 169 ALA A N 1
ATOM 1375 C CA . ALA A 1 169 ? -10.168 -5.853 -44.359 1.00 29.62 169 ALA A CA 1
ATOM 1376 C C . ALA A 1 169 ? -11.221 -5.328 -43.348 1.00 29.62 169 ALA A C 1
ATOM 1378 O O . ALA A 1 169 ? -12.308 -5.862 -43.192 1.00 29.62 169 ALA A O 1
ATOM 1379 N N . SER A 1 170 ? -10.875 -4.168 -42.763 1.00 32.31 170 SER A N 1
ATOM 1380 C CA . SER A 1 170 ? -11.654 -2.912 -42.686 1.00 32.31 170 SER A CA 1
ATOM 1381 C C . SER A 1 170 ? -13.171 -2.963 -42.441 1.00 32.31 170 SER A C 1
ATOM 1383 O O . SER A 1 170 ? -13.929 -3.234 -43.366 1.00 32.31 170 SER A O 1
ATOM 1385 N N . SER A 1 171 ? -13.619 -2.419 -41.302 1.00 28.70 171 SER A N 1
ATOM 1386 C CA . SER A 1 171 ? -14.663 -1.378 -41.305 1.00 28.70 171 SER A CA 1
ATOM 1387 C C . SER A 1 171 ? -14.679 -0.604 -39.985 1.00 28.70 171 SER A C 1
ATOM 1389 O O . SER A 1 171 ? -14.422 -1.167 -38.923 1.00 28.70 171 SER A O 1
ATOM 1391 N N . GLY A 1 172 ? -14.911 0.704 -40.078 1.00 37.50 172 GLY A N 1
ATOM 1392 C CA . GLY A 1 172 ? -14.830 1.647 -38.972 1.00 37.50 172 GLY A CA 1
ATOM 1393 C C . GLY A 1 172 ? -15.940 1.485 -37.937 1.00 37.50 172 GLY A C 1
ATOM 1394 O O . GLY A 1 172 ? -17.103 1.266 -38.265 1.00 37.50 172 GLY A O 1
ATOM 1395 N N . SER A 1 173 ? -15.561 1.681 -36.680 1.00 28.28 173 SER A N 1
ATOM 1396 C CA . SER A 1 173 ? -16.458 2.094 -35.609 1.00 28.28 173 SER A CA 1
ATOM 1397 C C . SER A 1 173 ? -15.631 2.846 -34.574 1.00 28.28 173 SER A C 1
ATOM 1399 O O . SER A 1 173 ? -14.567 2.368 -34.168 1.00 28.28 173 SER A O 1
ATOM 1401 N N . ASP A 1 174 ? -16.117 4.022 -34.195 1.00 30.92 174 ASP A N 1
ATOM 1402 C CA . ASP A 1 174 ? -15.552 4.933 -33.208 1.00 30.92 174 ASP A CA 1
ATOM 1403 C C . ASP A 1 174 ? -15.002 4.199 -31.980 1.00 30.92 174 ASP A C 1
ATOM 1405 O O . ASP A 1 174 ? -15.747 3.667 -31.154 1.00 30.92 174 ASP A O 1
ATOM 1409 N N . GLN A 1 175 ? -13.674 4.176 -31.840 1.00 30.58 175 GLN A N 1
ATOM 1410 C CA . GLN A 1 175 ? -13.055 3.743 -30.597 1.00 30.58 175 GLN A CA 1
ATOM 1411 C C . GLN A 1 175 ? -13.186 4.870 -29.575 1.00 30.58 175 GLN A C 1
ATOM 1413 O O . GLN A 1 175 ? -12.295 5.704 -29.410 1.00 30.58 175 GLN A O 1
ATOM 1418 N N . ALA A 1 176 ? -14.300 4.855 -28.842 1.00 31.00 176 ALA A N 1
ATOM 1419 C CA . ALA A 1 176 ? -14.283 5.296 -27.455 1.00 31.00 176 ALA A CA 1
ATOM 1420 C C . ALA A 1 176 ? -13.070 4.635 -26.770 1.00 31.00 176 ALA A C 1
ATOM 1422 O O . ALA A 1 176 ? -12.797 3.462 -27.052 1.00 31.00 176 ALA A O 1
ATOM 1423 N N . PRO A 1 177 ? -12.309 5.342 -25.914 1.00 33.41 177 PRO A N 1
ATOM 1424 C CA . PRO A 1 177 ? -11.151 4.751 -25.271 1.00 33.41 177 PRO A CA 1
ATOM 1425 C C . PRO A 1 177 ? -11.666 3.620 -24.388 1.00 33.41 177 PRO A C 1
ATOM 1427 O O . PRO A 1 177 ? -12.182 3.864 -23.300 1.00 33.41 177 PRO A O 1
ATOM 1430 N N . SER A 1 178 ? -11.564 2.382 -24.875 1.00 33.62 178 SER A N 1
ATOM 1431 C CA . SER A 1 178 ? -11.818 1.185 -24.093 1.00 33.62 178 SER A CA 1
ATOM 1432 C C . SER A 1 178 ? -10.854 1.267 -22.920 1.00 33.62 178 SER A C 1
ATOM 1434 O O . SER A 1 178 ? -9.649 1.033 -23.079 1.00 33.62 178 SER A O 1
ATOM 1436 N N . SER A 1 179 ? -11.348 1.716 -21.771 1.00 39.31 179 SER A N 1
ATOM 1437 C CA . SER A 1 179 ? -10.562 1.830 -20.563 1.00 39.31 179 SER A CA 1
ATOM 1438 C C . SER A 1 179 ? -10.262 0.405 -20.135 1.00 39.31 179 SER A C 1
ATOM 1440 O O . SER A 1 179 ? -11.013 -0.221 -19.398 1.00 39.31 179 SER A O 1
ATOM 1442 N N . ARG A 1 180 ? -9.153 -0.149 -20.644 1.00 44.97 180 ARG A N 1
ATOM 1443 C CA . ARG A 1 180 ? -8.521 -1.314 -20.033 1.00 44.97 180 ARG A CA 1
ATOM 1444 C C . ARG A 1 180 ? -8.426 -0.956 -18.560 1.00 44.97 180 ARG A C 1
ATOM 1446 O O . ARG A 1 180 ? -7.674 -0.044 -18.207 1.00 44.97 180 ARG A O 1
ATOM 1453 N N . GLN A 1 181 ? -9.244 -1.585 -17.720 1.00 49.62 181 GLN A N 1
ATOM 1454 C CA . GLN A 1 181 ? -9.173 -1.386 -16.285 1.00 49.62 181 GLN A CA 1
ATOM 1455 C C . GLN A 1 181 ? -7.885 -2.068 -15.848 1.00 49.62 181 GLN A C 1
ATOM 1457 O O . GLN A 1 181 ? -7.826 -3.240 -15.484 1.00 49.62 181 GLN A O 1
ATOM 1462 N N . HIS A 1 182 ? -6.787 -1.331 -15.988 1.00 51.28 182 HIS A N 1
ATOM 1463 C CA . HIS A 1 182 ? -5.523 -1.706 -15.406 1.00 51.28 182 HIS A CA 1
ATOM 1464 C C . HIS A 1 182 ? -5.799 -1.952 -13.928 1.00 51.28 182 HIS A C 1
ATOM 1466 O O . HIS A 1 182 ? -6.366 -1.085 -13.259 1.00 51.28 182 HIS A O 1
ATOM 1472 N N . THR A 1 183 ? -5.386 -3.109 -13.409 1.00 65.31 183 THR A N 1
ATOM 1473 C CA . THR A 1 183 ? -5.353 -3.362 -11.963 1.00 65.31 183 THR A CA 1
ATOM 1474 C C . THR A 1 183 ? -4.205 -2.563 -11.358 1.00 65.31 183 THR A C 1
ATOM 1476 O O . THR A 1 183 ? -3.261 -3.087 -10.788 1.00 65.31 183 THR A O 1
ATOM 1479 N N . MET A 1 184 ? -4.217 -1.265 -11.620 1.00 73.62 184 MET A N 1
ATOM 1480 C CA . MET A 1 184 ? -3.184 -0.338 -11.244 1.00 73.62 184 MET A CA 1
ATOM 1481 C C . MET A 1 184 ? -3.396 0.004 -9.783 1.00 73.62 184 MET A C 1
ATOM 1483 O O . MET A 1 184 ? -4.505 0.328 -9.357 1.00 73.62 184 MET A O 1
ATOM 1487 N N . VAL A 1 185 ? -2.308 -0.039 -9.034 1.00 82.19 185 VAL A N 1
ATOM 1488 C CA . VAL A 1 185 ? -2.281 0.437 -7.662 1.00 82.19 185 VAL A CA 1
ATOM 1489 C C . VAL A 1 185 ? -2.362 1.966 -7.680 1.00 82.19 185 VAL A C 1
ATOM 1491 O O . VAL A 1 185 ? -1.445 2.634 -8.164 1.00 82.19 185 VAL A O 1
ATOM 1494 N N . SER A 1 186 ? -3.474 2.516 -7.191 1.00 85.69 186 SER A N 1
ATOM 1495 C CA . SER A 1 186 ? -3.842 3.929 -7.341 1.00 85.69 186 SER A CA 1
ATOM 1496 C C . SER A 1 186 ? -2.774 4.878 -6.802 1.00 85.69 186 SER A C 1
ATOM 1498 O O . SER A 1 186 ? -2.408 5.829 -7.491 1.00 85.69 186 SER A O 1
ATOM 1500 N N . PHE A 1 187 ? -2.199 4.571 -5.636 1.00 88.19 187 PHE A N 1
ATOM 1501 C CA . PHE A 1 187 ? -1.226 5.445 -4.972 1.00 88.19 187 PHE A CA 1
ATOM 1502 C C . PHE A 1 187 ? 0.109 5.583 -5.725 1.00 88.19 187 PHE A C 1
ATOM 1504 O O . PHE A 1 187 ? 0.862 6.519 -5.471 1.00 88.19 187 PHE A O 1
ATOM 1511 N N . LEU A 1 188 ? 0.432 4.672 -6.654 1.00 90.00 188 LEU A N 1
ATOM 1512 C CA . LEU A 1 188 ? 1.640 4.769 -7.485 1.00 90.00 188 LEU A CA 1
ATOM 1513 C C . LEU A 1 188 ? 1.391 5.445 -8.827 1.00 90.00 188 LEU A C 1
ATOM 1515 O O . LEU A 1 188 ? 2.355 5.777 -9.515 1.00 90.00 188 LEU A O 1
ATOM 1519 N N . LYS A 1 189 ? 0.132 5.668 -9.218 1.00 88.69 189 LYS A N 1
ATOM 1520 C CA . LYS A 1 189 ? -0.219 6.283 -10.504 1.00 88.69 189 LYS A CA 1
ATOM 1521 C C . LYS A 1 189 ? 0.569 7.576 -10.783 1.00 88.69 189 LYS A C 1
ATOM 1523 O O . LYS A 1 189 ? 1.069 7.691 -11.904 1.00 88.69 189 LYS A O 1
ATOM 1528 N N . PRO A 1 190 ? 0.757 8.505 -9.818 1.00 89.25 190 PRO A N 1
ATOM 1529 C CA . PRO A 1 190 ? 1.488 9.748 -10.075 1.00 89.25 190 PRO A CA 1
ATOM 1530 C C . PRO A 1 190 ? 2.975 9.541 -10.384 1.00 89.25 190 PRO A C 1
ATOM 1532 O O . PRO A 1 190 ? 3.565 10.352 -11.095 1.00 89.25 190 PRO A O 1
ATO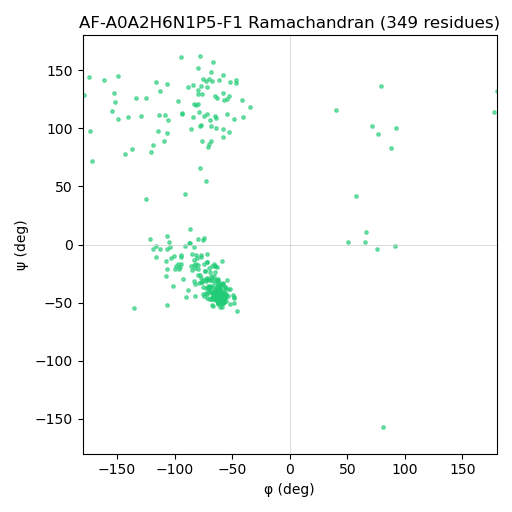M 1535 N N . VAL A 1 191 ? 3.570 8.453 -9.881 1.00 90.88 191 VAL A N 1
ATOM 1536 C CA . VAL A 1 191 ? 5.021 8.212 -9.934 1.00 90.88 191 VAL A CA 1
ATOM 1537 C C . VAL A 1 191 ? 5.451 6.996 -10.753 1.00 90.88 191 VAL A C 1
ATOM 1539 O O . VAL A 1 191 ? 6.640 6.731 -10.937 1.00 90.88 191 VAL A O 1
ATOM 1542 N N . LEU A 1 192 ? 4.492 6.264 -11.319 1.00 90.19 192 LEU A N 1
ATOM 1543 C CA . LEU A 1 192 ? 4.724 5.012 -12.035 1.00 90.19 192 LEU A CA 1
ATOM 1544 C C . LEU A 1 192 ? 5.735 5.160 -13.179 1.00 90.19 192 LEU A C 1
ATOM 1546 O O . LEU A 1 192 ? 6.619 4.320 -13.354 1.00 90.19 192 LEU A O 1
ATOM 1550 N N . LYS A 1 193 ? 5.630 6.251 -13.947 1.00 89.25 193 LYS A N 1
ATOM 1551 C CA . LYS A 1 193 ? 6.554 6.534 -15.051 1.00 89.25 193 LYS A CA 1
ATOM 1552 C C . LYS A 1 193 ? 7.984 6.719 -14.546 1.00 89.25 193 LYS A C 1
ATOM 1554 O O . LYS A 1 193 ? 8.902 6.182 -15.159 1.00 89.25 193 LYS A O 1
ATOM 1559 N N . GLN A 1 194 ? 8.175 7.441 -13.440 1.00 92.00 194 GLN A N 1
ATOM 1560 C CA . GLN A 1 194 ? 9.505 7.653 -12.862 1.00 92.00 194 GLN A CA 1
ATOM 1561 C C . GLN A 1 194 ? 10.096 6.333 -12.367 1.00 92.00 194 GLN A C 1
ATOM 1563 O O . GLN A 1 194 ? 11.249 6.051 -12.675 1.00 92.00 194 GLN A O 1
ATOM 1568 N N . ILE A 1 195 ? 9.296 5.483 -11.709 1.00 93.62 195 ILE A N 1
ATOM 1569 C CA . ILE A 1 195 ? 9.727 4.146 -11.267 1.00 93.62 195 ILE A CA 1
ATOM 1570 C C . ILE A 1 195 ? 10.200 3.305 -12.461 1.00 93.62 195 ILE A C 1
ATOM 1572 O O . ILE A 1 195 ? 11.309 2.773 -12.435 1.00 93.62 195 ILE A O 1
ATOM 1576 N N . ILE A 1 196 ? 9.396 3.218 -13.530 1.00 91.12 196 ILE A N 1
ATOM 1577 C CA . ILE A 1 196 ? 9.741 2.433 -14.729 1.00 91.12 196 ILE A CA 1
ATOM 1578 C C . ILE A 1 196 ? 11.032 2.945 -15.368 1.00 91.12 196 ILE A C 1
ATOM 1580 O O . ILE A 1 196 ? 11.901 2.153 -15.733 1.00 91.12 196 ILE A O 1
ATOM 1584 N N . MET A 1 197 ? 11.154 4.263 -15.528 1.00 89.69 197 MET A N 1
ATOM 1585 C CA . MET A 1 197 ? 12.322 4.869 -16.158 1.00 89.69 197 MET A CA 1
ATOM 1586 C C . MET A 1 197 ? 13.579 4.703 -15.303 1.00 89.69 197 MET A C 1
ATOM 1588 O O . MET A 1 197 ? 14.629 4.364 -15.847 1.00 89.69 197 MET A O 1
ATOM 1592 N N . ALA A 1 198 ? 13.475 4.882 -13.984 1.00 92.94 198 ALA A N 1
ATOM 1593 C CA . ALA A 1 198 ? 14.577 4.681 -13.049 1.00 92.94 198 ALA A CA 1
ATOM 1594 C C . ALA A 1 198 ? 15.058 3.224 -13.071 1.00 92.94 198 ALA A C 1
ATOM 1596 O O . ALA A 1 198 ? 16.240 2.977 -13.297 1.00 92.94 198 ALA A O 1
ATOM 1597 N N . GLY A 1 199 ? 14.138 2.261 -12.940 1.00 92.44 199 GLY A N 1
ATOM 1598 C CA . GLY A 1 199 ? 14.456 0.831 -12.943 1.00 92.44 199 GLY A CA 1
ATOM 1599 C C . GLY A 1 199 ? 15.090 0.359 -14.254 1.00 92.44 199 GLY A C 1
ATOM 1600 O O . GLY A 1 199 ? 16.125 -0.309 -14.235 1.00 92.44 199 GLY A O 1
ATOM 1601 N N . LYS A 1 200 ? 14.534 0.763 -15.409 1.00 90.50 200 LYS A N 1
ATOM 1602 C CA . LYS A 1 200 ? 15.136 0.481 -16.729 1.00 90.50 200 LYS A CA 1
ATOM 1603 C C . LYS A 1 200 ? 16.525 1.107 -16.868 1.00 90.50 200 LYS A C 1
ATOM 1605 O O . LYS A 1 200 ? 17.444 0.445 -17.347 1.00 90.50 200 LYS A O 1
ATOM 1610 N N . SER A 1 201 ? 16.685 2.359 -16.433 1.00 90.38 201 SER A N 1
ATOM 1611 C CA . SER A 1 201 ? 17.963 3.073 -16.529 1.00 90.38 201 SER A CA 1
ATOM 1612 C C . SER A 1 201 ? 19.036 2.440 -15.649 1.00 90.38 201 SER A C 1
ATOM 1614 O O . SER A 1 201 ? 20.152 2.241 -16.115 1.00 90.38 201 SER A O 1
ATOM 1616 N N . MET A 1 202 ? 18.695 2.054 -14.417 1.00 92.25 202 MET A N 1
ATOM 1617 C CA . MET A 1 202 ? 19.610 1.367 -13.505 1.00 92.25 202 MET A CA 1
ATOM 1618 C C . MET A 1 202 ? 20.028 -0.005 -14.043 1.00 92.25 202 MET A C 1
ATOM 1620 O O . MET A 1 202 ? 21.202 -0.368 -13.991 1.00 92.25 202 MET A O 1
ATOM 1624 N N . GLN A 1 203 ? 19.091 -0.764 -14.617 1.00 91.06 203 GLN A N 1
ATOM 1625 C CA . GLN A 1 203 ? 19.407 -2.054 -15.227 1.00 91.06 203 GLN A CA 1
ATOM 1626 C C . GLN A 1 203 ? 20.377 -1.912 -16.411 1.00 91.06 203 GLN A C 1
ATOM 1628 O O . GLN A 1 203 ? 21.305 -2.713 -16.547 1.00 91.06 203 GLN A O 1
ATOM 1633 N N . LEU A 1 204 ? 20.184 -0.891 -17.252 1.00 89.06 204 LEU A N 1
ATOM 1634 C CA . LEU A 1 204 ? 21.092 -0.600 -18.359 1.00 89.06 204 LEU A CA 1
ATOM 1635 C C . LEU A 1 204 ? 22.458 -0.124 -17.851 1.00 89.06 204 LEU A C 1
ATOM 1637 O O . LEU A 1 204 ? 23.482 -0.629 -18.301 1.00 89.06 204 LEU A O 1
ATOM 1641 N N . LEU A 1 205 ? 22.475 0.786 -16.874 1.00 88.69 205 LEU A N 1
ATOM 1642 C CA . LEU A 1 205 ? 23.695 1.314 -16.267 1.00 88.69 205 LEU A CA 1
ATOM 1643 C C . LEU A 1 205 ? 24.561 0.194 -15.679 1.00 88.69 205 LEU A C 1
ATOM 1645 O O . LEU A 1 205 ? 25.756 0.131 -15.960 1.00 88.69 205 LEU A O 1
ATOM 1649 N N . LYS A 1 206 ? 23.956 -0.747 -14.944 1.00 88.06 206 LYS A N 1
ATOM 1650 C CA . LYS A 1 206 ? 24.665 -1.927 -14.433 1.00 88.06 206 LYS A CA 1
ATOM 1651 C C . LYS A 1 206 ? 25.223 -2.810 -15.542 1.00 88.06 206 LYS A C 1
ATOM 1653 O O . LYS A 1 206 ? 26.314 -3.351 -15.395 1.00 88.06 206 LYS A O 1
ATOM 1658 N N . ASN A 1 207 ? 24.494 -2.975 -16.646 1.00 86.56 207 ASN A N 1
ATOM 1659 C CA . ASN A 1 207 ? 24.982 -3.765 -17.773 1.00 86.56 207 ASN A CA 1
ATOM 1660 C C . ASN A 1 207 ? 26.200 -3.119 -18.453 1.00 86.56 207 ASN A C 1
ATOM 1662 O O . ASN A 1 207 ? 27.104 -3.844 -18.858 1.00 86.56 207 ASN A O 1
ATOM 1666 N N . LEU A 1 208 ? 26.234 -1.785 -18.545 1.00 83.69 208 LEU A N 1
ATOM 1667 C CA . LEU A 1 208 ? 27.379 -1.036 -19.070 1.00 83.69 208 LEU A CA 1
ATOM 1668 C C . LEU A 1 208 ? 28.592 -1.158 -18.136 1.00 83.69 208 LEU A C 1
ATOM 1670 O O . LEU A 1 208 ? 29.638 -1.636 -18.557 1.00 83.69 208 LEU A O 1
ATOM 1674 N N . GLN A 1 209 ? 28.418 -0.876 -16.843 1.00 77.62 209 GLN A N 1
ATOM 1675 C CA . GLN A 1 209 ? 29.500 -0.946 -15.849 1.00 77.62 209 GLN A CA 1
ATOM 1676 C C . GLN A 1 209 ? 30.105 -2.352 -15.696 1.00 77.62 209 GLN A C 1
ATOM 1678 O O . GLN A 1 209 ? 31.291 -2.497 -15.415 1.00 77.62 209 GLN A O 1
ATOM 1683 N N . CYS A 1 210 ? 29.305 -3.405 -15.885 1.00 65.06 210 CYS A N 1
ATOM 1684 C CA . CYS A 1 210 ? 29.780 -4.787 -15.809 1.00 65.06 210 CYS A CA 1
ATOM 1685 C C . CYS A 1 210 ? 30.633 -5.188 -17.032 1.00 65.06 210 CYS A C 1
ATOM 1687 O O . CYS A 1 210 ? 31.451 -6.099 -16.929 1.00 65.06 210 CYS A O 1
ATOM 1689 N N . LYS A 1 211 ? 30.484 -4.496 -18.173 1.00 59.66 211 LYS A N 1
ATOM 1690 C CA . LYS A 1 211 ? 31.325 -4.692 -19.368 1.00 59.66 211 LYS A CA 1
ATOM 1691 C C . LYS A 1 211 ? 32.681 -3.989 -19.258 1.00 59.66 211 LYS A C 1
ATOM 1693 O O . LYS A 1 211 ? 33.644 -4.489 -19.827 1.00 59.66 211 LYS A O 1
ATOM 1698 N N . ASP A 1 212 ? 32.776 -2.916 -18.474 1.00 57.31 212 ASP A N 1
ATOM 1699 C CA . ASP A 1 212 ? 34.012 -2.136 -18.296 1.00 57.31 212 ASP A CA 1
ATOM 1700 C C . ASP A 1 212 ? 35.021 -2.760 -17.313 1.00 57.31 212 ASP A C 1
ATOM 1702 O O . ASP A 1 212 ? 36.058 -2.170 -17.013 1.00 57.31 212 ASP A O 1
ATOM 1706 N N . GLY A 1 213 ? 34.753 -3.964 -16.794 1.00 47.19 213 GLY A N 1
ATOM 1707 C CA . GLY A 1 213 ? 35.722 -4.758 -16.030 1.00 47.19 213 GLY A CA 1
ATOM 1708 C C . GLY A 1 213 ? 36.164 -4.167 -14.685 1.00 47.19 213 GLY A C 1
ATOM 1709 O O . GLY A 1 213 ? 36.989 -4.780 -14.012 1.00 47.19 213 GLY A O 1
ATOM 1710 N N . SER A 1 214 ? 35.634 -3.017 -14.251 1.00 43.69 214 SER A N 1
ATOM 1711 C CA . SER A 1 214 ? 35.965 -2.443 -12.947 1.00 43.69 214 SER A CA 1
ATOM 1712 C C . SER A 1 214 ? 35.178 -3.160 -11.840 1.00 43.69 214 SER A C 1
ATOM 1714 O O . SER A 1 214 ? 33.950 -3.026 -11.794 1.00 43.69 214 SER A O 1
ATOM 1716 N N . PRO A 1 215 ? 35.824 -3.902 -10.921 1.00 39.94 215 PRO A N 1
ATOM 1717 C CA . PRO A 1 215 ? 35.132 -4.438 -9.762 1.00 39.94 215 PRO A CA 1
ATOM 1718 C C . PRO A 1 215 ? 34.774 -3.269 -8.840 1.00 39.94 215 PRO A C 1
ATOM 1720 O O . PRO A 1 215 ? 35.641 -2.683 -8.193 1.00 39.94 215 PRO A O 1
ATOM 1723 N N . GLN A 1 216 ? 33.494 -2.904 -8.772 1.00 46.81 216 GLN A N 1
ATOM 1724 C CA . GLN A 1 216 ? 33.029 -2.055 -7.680 1.00 46.81 216 GLN A CA 1
ATOM 1725 C C . GLN A 1 216 ? 32.893 -2.906 -6.408 1.00 46.81 216 GLN A C 1
ATOM 1727 O O . GLN A 1 216 ? 32.330 -4.004 -6.469 1.00 46.81 216 GLN A O 1
ATOM 1732 N N . PRO A 1 217 ? 33.344 -2.412 -5.240 1.00 40.59 217 PRO A N 1
ATOM 1733 C CA . PRO A 1 217 ? 33.085 -3.054 -3.960 1.00 40.59 217 PRO A CA 1
ATOM 1734 C C . PRO A 1 217 ? 31.595 -2.907 -3.626 1.00 40.59 217 PRO A C 1
ATOM 1736 O O . PRO A 1 217 ? 31.176 -1.973 -2.943 1.00 40.59 217 PRO A O 1
ATOM 1739 N N . ALA A 1 218 ? 30.782 -3.843 -4.121 1.00 43.53 218 ALA A N 1
ATOM 1740 C CA . ALA A 1 218 ? 29.332 -3.888 -3.922 1.00 43.53 218 ALA A CA 1
ATOM 1741 C C . ALA A 1 218 ? 28.919 -3.964 -2.436 1.00 43.53 218 ALA A C 1
ATOM 1743 O O . ALA A 1 218 ? 27.769 -3.698 -2.105 1.00 43.53 218 ALA A O 1
ATOM 1744 N N . ALA A 1 219 ? 29.854 -4.277 -1.533 1.00 41.38 219 ALA A N 1
ATOM 1745 C CA . ALA A 1 219 ? 29.594 -4.443 -0.107 1.00 41.38 219 ALA A CA 1
ATOM 1746 C C . ALA A 1 219 ? 29.836 -3.184 0.754 1.00 41.38 219 ALA A C 1
ATOM 1748 O O . ALA A 1 219 ? 29.337 -3.130 1.872 1.00 41.38 219 ALA A O 1
ATOM 1749 N N . ALA A 1 220 ? 30.562 -2.161 0.276 1.00 40.06 220 ALA A N 1
ATOM 1750 C CA . ALA A 1 220 ? 31.014 -1.062 1.149 1.00 40.06 220 ALA A CA 1
ATOM 1751 C C . ALA A 1 220 ? 30.117 0.195 1.140 1.00 40.06 220 ALA A C 1
ATOM 1753 O O . ALA A 1 220 ? 30.151 0.964 2.092 1.00 40.06 220 ALA A O 1
ATOM 1754 N N . ARG A 1 221 ? 29.295 0.416 0.098 1.00 45.41 221 ARG A N 1
ATOM 1755 C CA . ARG A 1 221 ? 28.360 1.569 0.024 1.00 45.41 221 ARG A CA 1
ATOM 1756 C C . ARG A 1 221 ? 26.905 1.233 0.370 1.00 45.41 221 ARG A C 1
ATOM 1758 O O . ARG A 1 221 ? 26.087 2.138 0.488 1.00 45.41 221 ARG A O 1
ATOM 1765 N N . GLY A 1 222 ? 26.569 -0.051 0.505 1.00 45.75 222 GLY A N 1
ATOM 1766 C CA . GLY A 1 222 ? 25.202 -0.505 0.788 1.00 45.75 222 GLY A CA 1
ATOM 1767 C C . GLY A 1 222 ? 24.817 -0.475 2.270 1.00 45.75 222 GLY A C 1
ATOM 1768 O O . GLY A 1 222 ? 23.632 -0.495 2.578 1.00 45.75 222 GLY A O 1
ATOM 1769 N N . ALA A 1 223 ? 25.792 -0.406 3.182 1.00 47.56 223 ALA A N 1
ATOM 1770 C CA . ALA A 1 223 ? 25.551 -0.569 4.618 1.00 47.56 223 ALA A CA 1
ATOM 1771 C C . ALA A 1 223 ? 24.850 0.632 5.289 1.00 47.56 223 ALA A C 1
ATOM 1773 O O . ALA A 1 223 ? 24.199 0.45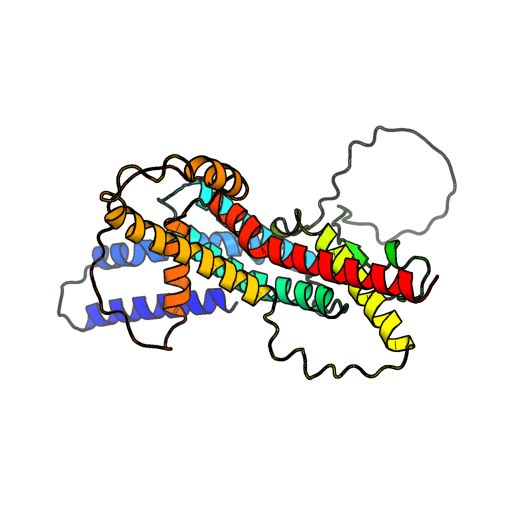1 6.311 1.00 47.56 223 ALA A O 1
ATOM 1774 N N . GLU A 1 224 ? 24.930 1.835 4.708 1.00 59.84 224 GLU A N 1
ATOM 1775 C CA . GLU A 1 224 ? 24.325 3.059 5.273 1.00 59.84 224 GLU A CA 1
ATOM 1776 C C . GLU A 1 224 ? 23.073 3.537 4.521 1.00 59.84 224 GLU A C 1
ATOM 1778 O O . GLU A 1 224 ? 22.428 4.511 4.920 1.00 59.84 224 GLU A O 1
ATOM 1783 N N . ARG A 1 225 ? 22.697 2.880 3.416 1.00 80.25 225 ARG A N 1
ATOM 1784 C CA . ARG A 1 225 ? 21.555 3.329 2.619 1.00 80.25 225 ARG A CA 1
ATOM 1785 C C . ARG A 1 225 ? 20.245 2.879 3.264 1.00 80.25 225 ARG A C 1
ATOM 1787 O O . ARG A 1 225 ? 19.951 1.691 3.356 1.00 80.25 225 ARG A O 1
ATOM 1794 N N . LYS A 1 226 ? 19.400 3.850 3.603 1.00 86.50 226 LYS A N 1
ATOM 1795 C CA . LYS A 1 226 ? 18.013 3.604 4.011 1.00 86.50 226 LYS A CA 1
ATOM 1796 C C . LYS A 1 226 ? 17.173 3.175 2.806 1.00 86.50 226 LYS A C 1
ATOM 1798 O O . LYS A 1 226 ? 17.270 3.776 1.735 1.00 86.50 226 LYS A O 1
ATOM 1803 N N . SER A 1 227 ? 16.345 2.147 2.983 1.00 91.00 227 SER A N 1
ATOM 1804 C CA . SER A 1 227 ? 15.404 1.706 1.946 1.00 91.00 227 SER A CA 1
ATOM 1805 C C . SER A 1 227 ? 14.331 2.764 1.693 1.00 91.00 227 SER A C 1
ATOM 1807 O O . SER A 1 227 ? 14.022 3.563 2.581 1.00 91.00 227 SER A O 1
ATOM 1809 N N . LEU A 1 228 ? 13.705 2.741 0.513 1.00 92.12 228 LEU A N 1
ATOM 1810 C CA . LEU A 1 228 ? 12.584 3.635 0.192 1.00 92.12 228 LEU A CA 1
ATOM 1811 C C . LEU A 1 228 ? 11.478 3.604 1.260 1.00 92.12 228 LEU A C 1
ATOM 1813 O O . LEU A 1 228 ? 10.916 4.642 1.595 1.00 92.12 228 LEU A O 1
ATOM 1817 N N . TYR A 1 229 ? 11.198 2.425 1.822 1.00 91.12 229 TYR A N 1
ATOM 1818 C CA . TYR A 1 229 ? 10.237 2.268 2.912 1.00 91.12 229 TYR A CA 1
ATOM 1819 C C . TYR A 1 229 ? 10.671 3.012 4.184 1.00 91.12 229 TYR A C 1
ATOM 1821 O O . TYR A 1 229 ? 9.865 3.719 4.781 1.00 91.12 229 TYR A O 1
ATOM 1829 N N . MET A 1 230 ? 11.943 2.901 4.580 1.00 90.00 230 MET A N 1
ATOM 1830 C CA . MET A 1 230 ? 12.468 3.610 5.753 1.00 90.00 230 MET A CA 1
ATOM 1831 C C . MET A 1 230 ? 12.510 5.124 5.539 1.00 90.00 230 MET A C 1
ATOM 1833 O O . MET A 1 230 ? 12.129 5.870 6.432 1.00 90.00 230 MET A O 1
ATOM 1837 N N . LEU A 1 231 ? 12.911 5.577 4.348 1.00 90.62 231 LEU A N 1
ATOM 1838 C CA . LEU A 1 231 ? 12.896 6.997 3.984 1.00 90.62 231 LEU A CA 1
ATOM 1839 C C . LEU A 1 231 ? 11.479 7.575 4.002 1.00 90.62 231 LEU A C 1
ATOM 1841 O O . LEU A 1 231 ? 11.276 8.685 4.484 1.00 90.62 231 LEU A O 1
ATOM 1845 N N . PHE A 1 232 ? 10.501 6.811 3.510 1.00 89.88 232 PHE A N 1
ATOM 1846 C CA . PHE A 1 232 ? 9.095 7.179 3.609 1.00 89.88 232 PHE A CA 1
ATOM 1847 C C . PHE A 1 232 ? 8.681 7.348 5.072 1.00 89.88 232 PHE A C 1
ATOM 1849 O O . PHE A 1 232 ? 8.198 8.416 5.434 1.00 89.88 232 PHE A O 1
ATOM 1856 N N . LEU A 1 233 ? 8.927 6.343 5.919 1.00 87.00 233 LEU A N 1
ATOM 1857 C CA . LEU A 1 233 ? 8.591 6.402 7.342 1.00 87.00 233 LEU A CA 1
ATOM 1858 C C . LEU A 1 233 ? 9.229 7.604 8.052 1.00 87.00 233 LEU A C 1
ATOM 1860 O O . LEU A 1 233 ? 8.534 8.324 8.763 1.00 87.00 233 LEU A O 1
ATOM 1864 N N . GLU A 1 234 ? 10.517 7.858 7.824 1.00 87.06 234 GLU A N 1
ATOM 1865 C CA . GLU A 1 234 ? 11.226 9.005 8.403 1.00 87.06 234 GLU A CA 1
ATOM 1866 C C . GLU A 1 234 ? 10.666 10.339 7.920 1.00 87.06 234 GLU A C 1
ATOM 1868 O O . GLU A 1 234 ? 10.488 11.256 8.717 1.00 87.06 234 GLU A O 1
ATOM 1873 N N . SER A 1 235 ? 10.350 10.465 6.630 1.00 84.75 235 SER A N 1
ATOM 1874 C CA . SER A 1 235 ? 9.739 11.686 6.109 1.00 84.75 235 SER A CA 1
ATOM 1875 C C . SER A 1 235 ? 8.348 11.921 6.662 1.00 84.75 235 SER A C 1
ATOM 1877 O O . SER A 1 235 ? 7.981 13.081 6.846 1.00 84.75 235 SER A O 1
ATOM 1879 N N . VAL A 1 236 ? 7.583 10.863 6.945 1.00 82.38 236 VAL A N 1
ATOM 1880 C CA . VAL A 1 236 ? 6.329 11.076 7.655 1.00 82.38 236 VAL A CA 1
ATOM 1881 C C . VAL A 1 236 ? 6.603 11.490 9.098 1.00 82.38 236 VAL A C 1
ATOM 1883 O O . VAL A 1 236 ? 6.088 12.513 9.512 1.00 82.38 236 VAL A O 1
ATOM 1886 N N . GLN A 1 237 ? 7.492 10.819 9.836 1.00 76.12 237 GLN A N 1
ATOM 1887 C CA . GLN A 1 237 ? 7.863 11.232 11.201 1.00 76.12 237 GLN A CA 1
ATOM 1888 C C . GLN A 1 237 ? 8.327 12.693 11.296 1.00 76.12 237 GLN A C 1
ATOM 1890 O O . GLN A 1 237 ? 7.923 13.407 12.210 1.00 76.12 237 GLN A O 1
ATOM 1895 N N . LEU A 1 238 ? 9.165 13.146 10.362 1.00 76.06 238 LEU A N 1
ATOM 1896 C CA . LEU A 1 238 ? 9.677 14.516 10.336 1.00 76.06 238 LEU A CA 1
ATOM 1897 C C . LEU A 1 238 ? 8.568 15.540 10.117 1.00 76.06 238 LEU A C 1
ATOM 1899 O O . LEU A 1 238 ? 8.533 16.536 10.830 1.00 76.06 238 LEU A O 1
ATOM 1903 N N . ARG A 1 239 ? 7.639 15.277 9.191 1.00 71.38 239 ARG A N 1
ATOM 1904 C CA . ARG A 1 239 ? 6.476 16.150 8.972 1.00 71.38 239 ARG A CA 1
ATOM 1905 C C . ARG A 1 239 ? 5.669 16.357 10.245 1.00 71.38 239 ARG A C 1
ATOM 1907 O O . ARG A 1 239 ? 5.166 17.442 10.497 1.00 71.38 239 ARG A O 1
ATOM 1914 N N . LEU A 1 240 ? 5.546 15.305 11.037 1.00 63.84 240 LEU A N 1
ATOM 1915 C CA . LEU A 1 240 ? 4.738 15.330 12.246 1.00 63.84 240 LEU A CA 1
ATOM 1916 C C . LEU A 1 240 ? 5.442 16.092 13.362 1.00 63.84 240 LEU A C 1
ATOM 1918 O O . LEU A 1 240 ? 4.794 16.831 14.087 1.00 63.84 240 LEU A O 1
ATOM 1922 N N . ARG A 1 241 ? 6.772 15.960 13.453 1.00 60.50 241 ARG A N 1
ATOM 1923 C CA . ARG A 1 241 ? 7.606 16.695 14.416 1.00 60.50 241 ARG A CA 1
ATOM 1924 C C . ARG A 1 241 ? 7.739 18.182 14.092 1.00 60.50 241 ARG A C 1
ATOM 1926 O O . ARG A 1 241 ? 7.773 18.988 15.009 1.00 60.50 241 ARG A O 1
ATOM 1933 N N . HIS A 1 242 ? 7.802 18.554 12.813 1.00 51.22 242 HIS A N 1
ATOM 1934 C CA . HIS A 1 242 ? 7.932 19.959 12.394 1.00 51.22 242 HIS A CA 1
ATOM 1935 C C . HIS A 1 242 ? 6.702 20.809 12.774 1.00 51.22 242 HIS A C 1
ATOM 1937 O O . HIS A 1 242 ? 6.786 22.031 12.868 1.00 51.22 242 HIS A O 1
ATOM 1943 N N . GLY A 1 243 ? 5.578 20.148 13.056 1.00 48.62 243 GLY A N 1
ATOM 1944 C CA . GLY A 1 243 ? 4.397 20.745 13.662 1.00 48.62 243 GLY A CA 1
ATOM 1945 C C . GLY A 1 243 ? 4.555 21.194 15.116 1.00 48.62 243 GLY A C 1
ATOM 1946 O O . GLY A 1 243 ? 4.022 22.233 15.492 1.00 48.62 243 GLY A O 1
ATOM 1947 N N . ASP A 1 244 ? 5.318 20.447 15.921 1.00 38.78 244 ASP A N 1
ATOM 1948 C CA . ASP A 1 244 ? 5.493 20.726 17.355 1.00 38.78 244 ASP A CA 1
ATOM 1949 C C . ASP A 1 244 ? 6.440 21.914 17.609 1.00 38.78 244 ASP A C 1
ATOM 1951 O O . ASP A 1 244 ? 6.249 22.672 18.562 1.00 38.78 244 ASP A O 1
ATOM 1955 N N . GLU A 1 245 ? 7.449 22.129 16.754 1.00 39.09 245 GLU A N 1
ATOM 1956 C CA . GLU A 1 245 ? 8.388 23.256 16.914 1.00 39.09 245 GLU A CA 1
ATOM 1957 C C . GLU A 1 245 ? 7.739 24.613 16.593 1.00 39.09 245 GLU A C 1
ATOM 1959 O O . GLU A 1 245 ? 8.078 25.628 17.207 1.00 39.09 245 GLU A O 1
ATOM 1964 N N . HIS A 1 246 ? 6.743 24.643 15.702 1.00 39.47 246 HIS A N 1
ATOM 1965 C CA . HIS A 1 246 ? 6.060 25.879 15.311 1.00 39.47 246 HIS A CA 1
ATOM 1966 C C . HIS A 1 246 ? 5.196 26.475 16.440 1.00 39.47 246 HIS A C 1
ATOM 1968 O O . HIS A 1 246 ? 4.973 27.689 16.471 1.00 39.47 246 HIS A O 1
ATOM 1974 N N . ILE A 1 247 ? 4.773 25.643 17.401 1.00 40.88 247 ILE A N 1
ATOM 1975 C CA . ILE A 1 247 ? 3.991 26.044 18.583 1.00 40.88 247 ILE A CA 1
ATOM 1976 C C . ILE A 1 247 ? 4.889 26.697 19.653 1.00 40.88 247 ILE A C 1
ATOM 1978 O O . ILE A 1 247 ? 4.432 27.545 20.420 1.00 40.88 247 ILE A O 1
ATOM 1982 N N . GLN A 1 248 ? 6.189 26.379 19.690 1.00 35.03 248 GLN A N 1
ATOM 1983 C CA . GLN A 1 248 ? 7.119 26.991 20.650 1.00 35.03 248 GLN A CA 1
ATOM 1984 C C . GLN A 1 248 ? 7.656 28.355 20.188 1.00 35.03 248 GLN A C 1
ATOM 1986 O O . GLN A 1 248 ? 7.891 29.239 21.017 1.00 35.03 248 GLN A O 1
ATOM 1991 N N . VAL A 1 249 ? 7.808 28.562 18.876 1.00 35.50 249 VAL A N 1
ATOM 1992 C CA . VAL A 1 249 ? 8.360 29.813 18.318 1.00 35.50 249 VAL A CA 1
ATOM 1993 C C . VAL A 1 249 ? 7.348 30.967 18.376 1.00 35.50 249 VAL A C 1
ATOM 1995 O O . VAL A 1 249 ? 7.723 32.115 18.618 1.00 35.50 249 VAL A O 1
ATOM 1998 N N . THR A 1 250 ? 6.044 30.689 18.287 1.00 34.38 250 THR A N 1
ATOM 1999 C CA . THR A 1 250 ? 5.009 31.742 18.325 1.00 34.38 250 THR A CA 1
ATOM 2000 C C . THR A 1 250 ? 4.849 32.410 19.696 1.00 34.38 250 THR A C 1
ATOM 2002 O O . THR A 1 250 ? 4.373 33.543 19.768 1.00 34.38 250 THR A O 1
ATOM 2005 N N . LEU A 1 251 ? 5.294 31.771 20.787 1.00 37.12 251 LEU A N 1
ATOM 2006 C CA . LEU A 1 251 ? 5.262 32.359 22.134 1.00 37.12 251 LEU A CA 1
ATOM 2007 C C . LEU A 1 251 ? 6.451 33.289 22.428 1.00 37.12 251 LEU A C 1
ATOM 2009 O O . LEU A 1 251 ? 6.401 34.047 23.395 1.00 37.12 251 LEU A O 1
ATOM 2013 N N . THR A 1 252 ? 7.508 33.270 21.609 1.00 37.22 252 THR A N 1
ATOM 2014 C CA . THR A 1 252 ? 8.727 34.071 21.837 1.00 37.22 252 THR A CA 1
ATOM 2015 C C . THR A 1 252 ? 8.898 35.254 20.876 1.00 37.22 252 THR A C 1
ATOM 2017 O O . THR A 1 252 ? 9.658 36.173 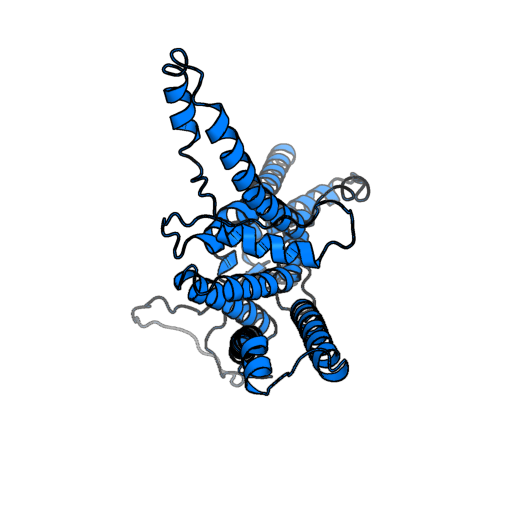21.181 1.00 37.22 252 THR A O 1
ATOM 2020 N N . GLU A 1 253 ? 8.151 35.320 19.769 1.00 39.09 253 GLU A N 1
ATOM 2021 C CA . GLU A 1 253 ? 8.306 36.382 18.757 1.00 39.09 253 GLU A CA 1
ATOM 2022 C C . GLU A 1 253 ? 7.487 37.669 18.994 1.00 39.09 253 GLU A C 1
ATOM 2024 O O . GLU A 1 253 ? 7.616 38.631 18.236 1.00 39.09 253 GLU A O 1
ATOM 2029 N N . GLN A 1 254 ? 6.717 37.782 20.082 1.00 38.16 254 GLN A N 1
ATOM 2030 C CA . GLN A 1 254 ? 5.990 39.025 20.408 1.00 38.16 254 GLN A CA 1
ATOM 2031 C C . GLN A 1 254 ? 6.868 40.174 20.956 1.00 38.16 254 GLN A C 1
ATOM 2033 O O . GLN A 1 254 ? 6.334 41.222 21.322 1.00 38.16 254 GLN A O 1
ATOM 2038 N N . GLN A 1 255 ? 8.202 40.043 20.995 1.00 37.06 255 GLN A N 1
ATOM 2039 C CA . GLN A 1 255 ? 9.080 41.034 21.645 1.00 37.06 255 GLN A CA 1
ATOM 2040 C C . GLN A 1 255 ? 10.167 41.704 20.792 1.00 37.06 255 GLN A C 1
ATOM 2042 O O . GLN A 1 255 ? 10.904 42.532 21.325 1.00 37.06 255 GLN A O 1
ATOM 2047 N N . ALA A 1 256 ? 10.248 41.475 19.480 1.00 31.25 256 ALA A N 1
ATOM 2048 C CA . ALA A 1 256 ? 11.258 42.141 18.647 1.00 31.25 256 ALA A CA 1
ATOM 2049 C C . ALA A 1 256 ? 10.621 43.017 17.561 1.00 31.25 256 ALA A C 1
ATOM 2051 O O . ALA A 1 256 ? 10.414 42.619 16.416 1.00 31.25 256 ALA A O 1
ATOM 2052 N N . THR A 1 257 ? 10.300 44.253 17.940 1.00 41.78 257 THR A N 1
ATOM 2053 C CA . THR A 1 257 ? 9.811 45.285 17.025 1.00 41.78 257 THR A CA 1
ATOM 2054 C C . THR A 1 257 ? 10.939 45.864 16.159 1.00 41.78 257 THR A C 1
ATOM 2056 O O . THR A 1 257 ? 12.027 46.170 16.633 1.00 41.78 257 THR A O 1
ATOM 2059 N N . LYS A 1 258 ? 10.578 46.142 14.898 1.00 40.00 258 LYS A N 1
ATOM 2060 C CA . LYS A 1 258 ? 11.097 47.199 14.003 1.00 40.00 258 LYS A CA 1
ATOM 2061 C C . LYS A 1 258 ? 12.276 46.967 13.044 1.00 40.00 258 LYS A C 1
ATOM 2063 O O . LYS A 1 258 ? 12.486 47.853 12.221 1.00 40.00 258 LYS A O 1
ATOM 2068 N N . GLU A 1 259 ? 12.921 45.801 12.988 1.00 37.59 259 GLU A N 1
ATOM 2069 C CA . GLU A 1 259 ? 13.899 45.495 11.908 1.00 37.59 259 GLU A CA 1
ATOM 2070 C C . GLU A 1 259 ? 13.464 44.382 10.926 1.00 37.59 259 GLU A C 1
ATOM 2072 O O . GLU A 1 259 ? 14.122 44.148 9.912 1.00 37.59 259 GLU A O 1
ATOM 2077 N N . SER A 1 260 ? 12.318 43.728 11.145 1.00 42.53 260 SER A N 1
ATOM 2078 C CA . SER A 1 260 ? 11.867 42.575 10.338 1.00 42.53 260 SER A CA 1
ATOM 2079 C C . SER A 1 260 ? 11.186 42.923 9.004 1.00 42.53 260 SER A C 1
ATOM 2081 O O . SER A 1 260 ? 10.982 42.044 8.164 1.00 42.53 260 SER A O 1
ATOM 2083 N N . LEU A 1 261 ? 10.877 44.198 8.750 1.00 40.50 261 LEU A N 1
ATOM 2084 C CA . LEU A 1 261 ? 10.078 44.610 7.586 1.00 40.50 261 LEU A CA 1
ATOM 2085 C C . LEU A 1 261 ? 10.799 44.502 6.233 1.00 40.50 261 LEU A C 1
ATOM 2087 O O . LEU A 1 261 ? 10.131 44.484 5.206 1.00 40.50 261 LEU A O 1
ATOM 2091 N N . ILE A 1 262 ? 12.128 44.359 6.210 1.00 40.84 262 ILE A N 1
ATOM 2092 C CA . ILE A 1 262 ? 12.899 44.227 4.956 1.00 40.84 262 ILE A CA 1
ATOM 2093 C C . ILE A 1 262 ? 13.257 42.757 4.653 1.00 40.84 262 ILE A C 1
ATOM 2095 O O . ILE A 1 262 ? 13.447 42.391 3.496 1.00 40.84 262 ILE A O 1
ATOM 2099 N N . LYS A 1 263 ? 13.261 41.865 5.658 1.00 39.53 263 LYS A N 1
ATOM 2100 C CA . LYS A 1 263 ? 13.469 40.414 5.451 1.00 39.53 263 LYS A CA 1
ATOM 2101 C C . LYS A 1 263 ? 12.187 39.647 5.104 1.00 39.53 263 LYS A C 1
ATOM 2103 O O . LYS A 1 263 ? 12.279 38.570 4.522 1.00 39.53 263 LYS A O 1
ATOM 2108 N N . MET A 1 264 ? 11.010 40.212 5.381 1.00 33.72 264 MET A N 1
ATOM 2109 C CA . MET A 1 264 ? 9.713 39.574 5.109 1.00 33.72 264 MET A CA 1
ATOM 2110 C C . MET A 1 264 ? 9.440 39.325 3.616 1.00 33.72 264 MET A C 1
ATOM 2112 O O . MET A 1 264 ? 8.806 38.331 3.278 1.00 33.72 264 MET A O 1
ATOM 2116 N N . GLN A 1 265 ? 9.960 40.163 2.711 1.00 34.59 265 GLN A N 1
ATOM 2117 C CA . GLN A 1 265 ? 9.758 39.971 1.266 1.00 34.59 265 GLN A CA 1
ATOM 2118 C C . GLN A 1 265 ? 10.636 38.861 0.669 1.00 34.59 265 GLN A C 1
ATOM 2120 O O . GLN A 1 265 ? 10.208 38.190 -0.260 1.00 34.59 265 GLN A O 1
ATOM 2125 N N . SER A 1 266 ? 11.815 38.591 1.241 1.00 34.94 266 SER A N 1
ATOM 2126 C CA . SER A 1 266 ? 12.681 37.486 0.791 1.00 34.94 266 SER A CA 1
ATOM 2127 C C . SER A 1 266 ? 12.237 36.120 1.323 1.00 34.94 266 SER A C 1
ATOM 2129 O O . SER A 1 266 ? 12.640 35.092 0.778 1.00 34.94 266 SER A O 1
ATOM 2131 N N . ILE A 1 267 ? 11.466 36.103 2.410 1.00 41.12 267 ILE A N 1
ATOM 2132 C CA . ILE A 1 267 ? 10.986 34.878 3.053 1.00 41.12 267 ILE A CA 1
ATOM 2133 C C . ILE A 1 267 ? 9.655 34.453 2.410 1.00 41.12 267 ILE A C 1
ATOM 2135 O O . ILE A 1 267 ? 9.495 33.282 2.077 1.00 41.12 267 ILE A O 1
ATOM 2139 N N . ALA A 1 268 ? 8.768 35.397 2.079 1.00 30.30 268 ALA A N 1
ATOM 2140 C CA . ALA A 1 268 ? 7.498 35.110 1.403 1.00 30.30 268 ALA A CA 1
ATOM 2141 C C . ALA A 1 268 ? 7.653 34.388 0.045 1.00 30.30 268 ALA A C 1
ATOM 2143 O O . ALA A 1 268 ? 6.847 33.520 -0.275 1.00 30.30 268 ALA A O 1
ATOM 2144 N N . GLU A 1 269 ? 8.713 34.664 -0.725 1.00 32.28 269 GLU A N 1
ATOM 2145 C CA . GLU A 1 269 ? 8.967 33.970 -2.002 1.00 32.28 269 GLU A CA 1
ATOM 2146 C C . GLU A 1 269 ? 9.474 32.527 -1.829 1.00 32.28 269 GLU A C 1
ATOM 2148 O O . GLU A 1 269 ? 9.391 31.731 -2.760 1.00 32.28 269 GLU A O 1
ATOM 2153 N N . ARG A 1 270 ? 9.960 32.153 -0.636 1.00 37.91 270 ARG A N 1
ATOM 2154 C CA . ARG A 1 270 ? 10.459 30.797 -0.347 1.00 37.91 270 ARG A CA 1
ATOM 2155 C C . ARG A 1 270 ? 9.437 29.909 0.365 1.00 37.91 270 ARG A C 1
ATOM 2157 O O . ARG A 1 270 ? 9.569 28.691 0.312 1.00 37.91 270 ARG A O 1
ATOM 2164 N N . HIS A 1 271 ? 8.411 30.506 0.970 1.00 36.81 271 HIS A N 1
ATOM 2165 C CA . HIS A 1 271 ? 7.280 29.793 1.576 1.00 36.81 271 HIS A CA 1
ATOM 2166 C C . HIS A 1 271 ? 6.151 29.466 0.584 1.00 36.81 271 HIS A C 1
ATOM 2168 O O . HIS A 1 271 ? 5.162 28.861 0.977 1.00 36.81 271 HIS A O 1
ATOM 2174 N N . LEU A 1 272 ? 6.299 29.812 -0.701 1.00 33.09 272 LEU A N 1
ATOM 2175 C CA . LEU A 1 272 ? 5.279 29.551 -1.723 1.00 33.09 272 LEU A CA 1
ATOM 2176 C C . LEU A 1 272 ? 5.437 28.200 -2.456 1.00 33.09 272 LEU A C 1
ATOM 2178 O O . LEU A 1 272 ? 4.626 27.892 -3.324 1.00 33.09 272 LEU A O 1
ATOM 2182 N N . GLU A 1 273 ? 6.464 27.390 -2.156 1.00 41.12 273 GLU A N 1
ATOM 2183 C CA . GLU A 1 273 ? 6.711 26.131 -2.893 1.00 41.12 273 GLU A CA 1
ATOM 2184 C C . GLU A 1 273 ? 6.290 24.843 -2.175 1.00 41.12 273 GLU A C 1
ATOM 2186 O O . GLU A 1 273 ? 6.209 23.798 -2.820 1.00 41.12 273 GLU A O 1
ATOM 2191 N N . LEU A 1 274 ? 5.951 24.882 -0.889 1.00 41.19 274 LEU A N 1
ATOM 2192 C CA . LEU A 1 274 ? 5.355 23.748 -0.186 1.00 41.19 274 LEU A CA 1
ATOM 2193 C C . LEU A 1 274 ? 4.439 24.309 0.896 1.00 41.19 274 LEU A C 1
ATOM 2195 O O . LEU A 1 274 ? 4.935 24.845 1.881 1.00 41.19 274 LEU A O 1
ATOM 2199 N N . ASP A 1 275 ? 3.127 24.190 0.696 1.00 39.75 275 ASP A N 1
ATOM 2200 C CA . ASP A 1 275 ? 2.127 24.398 1.742 1.00 39.75 275 ASP A CA 1
ATOM 2201 C C . ASP A 1 275 ? 2.491 23.516 2.950 1.00 39.75 275 ASP A C 1
ATOM 2203 O O . ASP A 1 275 ? 2.224 22.309 2.968 1.00 39.75 275 ASP A O 1
ATOM 2207 N N . ASP A 1 276 ? 3.163 24.110 3.937 1.00 47.78 276 ASP A N 1
ATOM 2208 C CA . ASP A 1 276 ? 3.501 23.502 5.224 1.00 47.78 276 ASP A CA 1
ATOM 2209 C C . ASP A 1 276 ? 2.252 23.522 6.110 1.00 47.78 276 ASP A C 1
ATOM 2211 O O . ASP A 1 276 ? 2.138 24.259 7.088 1.00 47.78 276 ASP A O 1
ATOM 2215 N N . ILE A 1 277 ? 1.246 22.757 5.686 1.00 43.34 277 ILE A N 1
ATOM 2216 C CA . ILE A 1 277 ? 0.027 22.544 6.456 1.00 43.34 277 ILE A CA 1
ATOM 2217 C C . ILE A 1 277 ? 0.371 21.516 7.533 1.00 43.34 277 ILE A C 1
ATOM 2219 O O . ILE A 1 277 ? 0.482 20.314 7.269 1.00 43.34 277 ILE A O 1
ATOM 2223 N N . HIS A 1 278 ? 0.576 22.015 8.750 1.00 49.66 278 HIS A N 1
ATOM 2224 C CA . HIS A 1 278 ? 0.611 21.204 9.957 1.00 49.66 278 HIS A CA 1
ATOM 2225 C C . HIS A 1 278 ? -0.709 20.432 10.078 1.00 49.66 278 HIS A C 1
ATOM 2227 O O . HIS A 1 278 ? -1.780 21.035 10.072 1.00 49.66 278 HIS A O 1
ATOM 2233 N N . ASP A 1 279 ? -0.627 19.103 10.180 1.00 58.19 279 ASP A N 1
ATOM 2234 C CA . ASP A 1 279 ? -1.793 18.240 10.366 1.00 58.19 279 ASP A CA 1
ATOM 2235 C C . ASP A 1 279 ? -1.735 17.548 11.741 1.00 58.19 279 ASP A C 1
ATOM 2237 O O . ASP A 1 279 ? -1.057 16.519 11.898 1.00 58.19 279 ASP A O 1
ATOM 2241 N N . PRO A 1 280 ? -2.439 18.101 12.745 1.00 52.22 280 PRO A N 1
ATOM 2242 C CA . PRO A 1 280 ? -2.513 17.532 14.086 1.00 52.22 280 PRO A CA 1
ATOM 2243 C C . PRO A 1 280 ? -3.061 16.098 14.101 1.00 52.22 280 PRO A C 1
ATOM 2245 O O . PRO A 1 280 ? -2.624 15.277 14.908 1.00 52.22 280 PRO A O 1
ATOM 2248 N N . LEU A 1 281 ? -3.975 15.752 13.188 1.00 53.50 281 LEU A N 1
ATOM 2249 C CA . LEU A 1 281 ? -4.609 14.432 13.140 1.00 53.50 281 LEU A CA 1
ATOM 2250 C C . LEU A 1 281 ? -3.631 13.378 12.630 1.00 53.50 281 LEU A C 1
ATOM 2252 O O . LEU A 1 281 ? -3.536 12.285 13.194 1.00 53.50 281 LEU A O 1
ATOM 2256 N N . LEU A 1 282 ? -2.847 13.702 11.599 1.00 57.03 282 LEU A N 1
ATOM 2257 C CA . LEU A 1 282 ? -1.775 12.827 11.135 1.00 57.03 282 LEU A CA 1
ATOM 2258 C C . LEU A 1 282 ? -0.744 12.606 12.253 1.00 57.03 282 LEU A C 1
ATOM 2260 O O . LEU A 1 282 ? -0.303 11.470 12.450 1.00 57.03 282 LEU A O 1
ATOM 2264 N N . ALA A 1 283 ? -0.387 13.657 13.003 1.00 56.78 283 ALA A N 1
ATOM 2265 C CA . ALA A 1 283 ? 0.586 13.581 14.097 1.00 56.78 283 ALA A CA 1
ATOM 2266 C C . ALA A 1 283 ? 0.114 12.648 15.217 1.00 56.78 283 ALA A C 1
ATOM 2268 O O . ALA A 1 283 ? 0.850 11.738 15.615 1.00 56.78 283 ALA A O 1
ATOM 2269 N N . ILE A 1 284 ? -1.144 12.783 15.645 1.00 55.38 284 ILE A N 1
ATOM 2270 C CA . ILE A 1 284 ? -1.762 11.896 16.638 1.00 55.38 284 ILE A CA 1
ATOM 2271 C C . ILE A 1 284 ? -1.813 10.447 16.124 1.00 55.38 284 ILE A C 1
ATOM 2273 O O . ILE A 1 284 ? -1.468 9.506 16.851 1.00 55.38 284 ILE A O 1
ATOM 2277 N N . ASN A 1 285 ? -2.177 10.248 14.853 1.00 54.00 285 ASN A N 1
ATOM 2278 C CA . ASN A 1 285 ? -2.264 8.922 14.239 1.00 54.00 285 ASN A CA 1
ATOM 2279 C C . ASN A 1 285 ? -0.917 8.192 14.229 1.00 54.00 285 ASN A C 1
ATOM 2281 O O . ASN A 1 285 ? -0.858 6.985 14.468 1.00 54.00 285 ASN A O 1
ATOM 2285 N N . PHE A 1 286 ? 0.167 8.920 13.987 1.00 57.72 286 PHE A N 1
ATOM 2286 C CA . PHE A 1 286 ? 1.518 8.376 13.953 1.00 57.72 286 PHE A CA 1
ATOM 2287 C C . PHE A 1 286 ? 2.167 8.2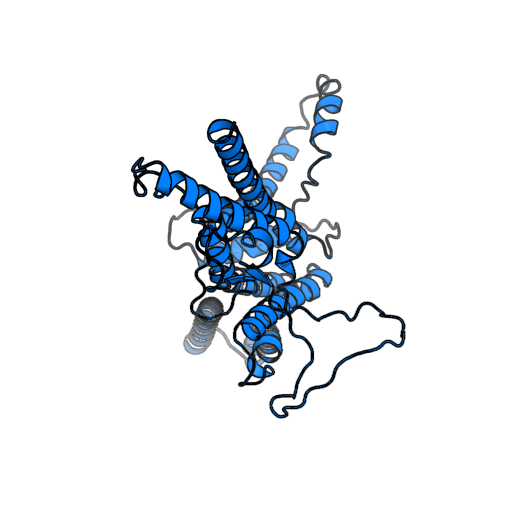22 15.324 1.00 57.72 286 PHE A C 1
ATOM 2289 O O . PHE A 1 286 ? 2.910 7.260 15.528 1.00 57.72 286 PHE A O 1
ATOM 2296 N N . ALA A 1 287 ? 1.879 9.112 16.274 1.00 51.66 287 ALA A N 1
ATOM 2297 C CA . ALA A 1 287 ? 2.319 8.949 17.654 1.00 51.66 287 ALA A CA 1
ATOM 2298 C C . ALA A 1 287 ? 1.806 7.615 18.217 1.00 51.66 287 ALA A C 1
ATOM 2300 O O . ALA A 1 287 ? 2.588 6.834 18.752 1.00 51.66 287 ALA A O 1
ATOM 2301 N N . ARG A 1 288 ? 0.531 7.272 17.981 1.00 50.50 288 ARG A N 1
ATOM 2302 C CA . ARG A 1 288 ? -0.037 5.969 18.380 1.00 50.50 288 ARG A CA 1
ATOM 2303 C C . ARG A 1 288 ? 0.638 4.780 17.692 1.00 50.50 288 ARG A C 1
ATOM 2305 O O . ARG A 1 288 ? 0.816 3.740 18.317 1.00 50.50 288 ARG A O 1
ATOM 2312 N N . LEU A 1 289 ? 1.056 4.938 16.436 1.00 47.78 289 LEU A N 1
ATOM 2313 C CA . LEU A 1 289 ? 1.755 3.896 15.679 1.00 47.78 289 LEU A CA 1
ATOM 2314 C C . LEU A 1 289 ? 3.169 3.605 16.181 1.00 47.78 289 LEU A C 1
ATOM 2316 O O . LEU A 1 289 ? 3.613 2.458 16.135 1.00 47.78 289 LEU A O 1
ATOM 2320 N N . TYR A 1 290 ? 3.879 4.636 16.639 1.00 46.03 290 TYR A N 1
ATOM 2321 C CA . TYR A 1 290 ? 5.257 4.515 17.109 1.00 46.03 290 TYR A CA 1
ATOM 2322 C C . TYR A 1 290 ? 5.371 4.265 18.615 1.00 46.03 290 TYR A C 1
ATOM 2324 O O . TYR A 1 290 ? 6.296 3.564 19.025 1.00 46.03 290 TYR A O 1
ATOM 2332 N N . LEU A 1 291 ? 4.422 4.741 19.427 1.00 41.53 291 LEU A N 1
ATOM 2333 C CA . LEU A 1 291 ? 4.334 4.405 20.855 1.00 41.53 291 LEU A CA 1
ATOM 2334 C C . LEU A 1 291 ? 4.090 2.903 21.072 1.00 41.53 291 LEU A C 1
ATOM 2336 O O . LEU A 1 291 ? 4.613 2.325 22.018 1.00 41.53 291 LEU A O 1
ATOM 2340 N N . ASP A 1 292 ? 3.395 2.239 20.147 1.00 40.16 292 ASP A N 1
ATOM 2341 C CA . ASP A 1 292 ? 3.215 0.780 20.161 1.00 40.16 292 ASP A CA 1
ATOM 2342 C C . ASP A 1 292 ? 4.468 0.009 19.680 1.00 40.16 292 ASP A C 1
ATOM 2344 O O . ASP A 1 292 ? 4.581 -1.208 19.825 1.00 40.16 292 ASP A O 1
ATOM 2348 N N . HIS A 1 293 ? 5.450 0.726 19.119 1.00 41.81 293 HIS A N 1
ATOM 2349 C CA . HIS A 1 293 ? 6.710 0.187 18.607 1.00 41.81 293 HIS A CA 1
ATOM 2350 C C . HIS A 1 293 ? 7.933 0.466 19.500 1.00 41.81 293 HIS A C 1
ATOM 2352 O O . HIS A 1 293 ? 9.036 0.037 19.154 1.00 41.81 293 HIS A O 1
ATOM 2358 N N . GLY A 1 294 ? 7.765 1.117 20.657 1.00 33.53 294 GLY A N 1
ATOM 2359 C CA . GLY A 1 294 ? 8.869 1.606 21.485 1.00 33.53 294 GLY A CA 1
ATOM 2360 C C . GLY A 1 294 ? 8.912 1.047 22.906 1.00 33.53 294 GLY A C 1
ATOM 2361 O O . GLY A 1 294 ? 8.611 1.761 23.850 1.00 33.53 294 GLY A O 1
ATOM 2362 N N . ASN A 1 295 ? 9.414 -0.180 23.072 1.00 30.20 295 ASN A N 1
ATOM 2363 C CA . ASN A 1 295 ? 10.153 -0.559 24.285 1.00 30.20 295 ASN A CA 1
ATOM 2364 C C . ASN A 1 295 ? 11.658 -0.295 24.088 1.00 30.20 295 ASN A C 1
ATOM 2366 O O . ASN A 1 295 ? 12.493 -1.153 24.364 1.00 30.20 295 ASN A O 1
ATOM 2370 N N . ILE A 1 296 ? 12.009 0.860 23.512 1.00 35.75 296 ILE A N 1
ATOM 2371 C CA . ILE A 1 296 ? 13.396 1.308 23.390 1.00 35.75 296 ILE A CA 1
ATOM 2372 C C . ILE A 1 296 ? 13.421 2.817 23.648 1.00 35.75 296 ILE A C 1
ATOM 2374 O O . ILE A 1 296 ? 12.950 3.605 22.833 1.00 35.75 296 ILE A O 1
ATOM 2378 N N . HIS A 1 297 ? 14.006 3.142 24.800 1.00 28.11 297 HIS A N 1
ATOM 2379 C CA . HIS A 1 297 ? 14.201 4.439 25.444 1.00 28.11 297 HIS A CA 1
ATOM 2380 C C . HIS A 1 297 ? 12.996 5.078 26.152 1.00 28.11 297 HIS A C 1
ATOM 2382 O O . HIS A 1 297 ? 12.215 5.837 25.587 1.00 28.11 297 HIS A O 1
ATOM 2388 N N . GLU A 1 298 ? 12.951 4.812 27.466 1.00 32.38 298 GLU A N 1
ATOM 2389 C CA . GLU A 1 298 ? 12.504 5.749 28.497 1.00 32.38 298 GLU A CA 1
ATOM 2390 C C . GLU A 1 298 ? 12.891 7.177 28.116 1.00 32.38 298 GLU A C 1
ATOM 2392 O O . GLU A 1 298 ? 14.069 7.488 27.944 1.00 32.38 298 GLU A O 1
ATOM 2397 N N . THR A 1 299 ? 11.906 8.044 27.941 1.00 30.72 299 THR A N 1
ATOM 2398 C CA . THR A 1 299 ? 11.609 9.185 28.816 1.00 30.72 299 THR A CA 1
ATOM 2399 C C . THR A 1 299 ? 10.439 9.887 28.147 1.00 30.72 299 THR A C 1
ATOM 2401 O O . THR A 1 299 ? 10.607 10.370 27.041 1.00 30.72 299 THR A O 1
ATOM 2404 N N . LEU A 1 300 ? 9.267 9.904 28.770 1.00 27.38 300 LEU A N 1
ATOM 2405 C CA . LEU A 1 300 ? 8.323 11.024 28.760 1.00 27.38 300 LEU A CA 1
ATOM 2406 C C . LEU A 1 300 ? 7.225 10.631 29.748 1.00 27.38 300 LEU A C 1
ATOM 2408 O O . LEU A 1 300 ? 6.363 9.795 29.486 1.00 27.38 300 LEU A O 1
ATOM 2412 N N . SER A 1 301 ? 7.387 11.168 30.955 1.00 24.28 301 SER A N 1
ATOM 2413 C CA . SER A 1 301 ? 6.451 11.054 32.060 1.00 24.28 301 SER A CA 1
ATOM 2414 C C . SER A 1 301 ? 5.053 11.456 31.612 1.00 24.28 301 SER A C 1
ATOM 2416 O O . SER A 1 301 ? 4.884 12.444 30.899 1.00 24.28 301 SER A O 1
ATOM 2418 N N . ALA A 1 302 ? 4.075 10.698 32.101 1.00 33.16 302 ALA A N 1
ATOM 2419 C CA . ALA A 1 302 ? 2.668 11.041 32.093 1.00 33.16 302 ALA A CA 1
ATOM 2420 C C . ALA A 1 302 ? 2.465 12.522 32.449 1.00 33.16 302 ALA A C 1
ATOM 2422 O O . ALA A 1 302 ? 2.914 12.991 33.497 1.00 33.16 302 ALA A O 1
ATOM 2423 N N . GLY A 1 303 ? 1.791 13.233 31.554 1.00 23.64 303 GLY A N 1
ATOM 2424 C CA . GLY A 1 303 ? 1.333 14.598 31.727 1.00 23.64 303 GLY A CA 1
ATOM 2425 C C . GLY A 1 303 ? 0.127 14.784 30.823 1.00 23.64 303 GLY A C 1
ATOM 2426 O O . GLY A 1 303 ? 0.229 14.629 29.612 1.00 23.64 303 GLY A O 1
ATOM 2427 N N . ASP A 1 304 ? -1.016 15.013 31.451 1.00 33.69 304 ASP A N 1
ATOM 2428 C CA . ASP A 1 304 ? -2.318 15.285 30.857 1.00 33.69 304 ASP A CA 1
ATOM 2429 C C . ASP A 1 304 ? -2.213 16.474 29.882 1.00 33.69 304 ASP A C 1
ATOM 2431 O O . ASP A 1 304 ? -1.926 17.595 30.303 1.00 33.69 304 ASP A O 1
ATOM 2435 N N . VAL A 1 305 ? -2.376 16.240 28.574 1.00 27.00 305 VAL A N 1
ATOM 2436 C CA . VAL A 1 305 ? -2.410 17.317 27.572 1.00 27.00 305 VAL A CA 1
ATOM 2437 C C . VAL A 1 305 ? -3.846 17.481 27.096 1.00 27.00 305 VAL A C 1
ATOM 2439 O O . VAL A 1 305 ? -4.326 16.784 26.203 1.00 27.00 305 VAL A O 1
ATOM 2442 N N . CYS A 1 306 ? -4.526 18.436 27.726 1.00 30.73 306 CYS A N 1
ATOM 2443 C CA . CYS A 1 306 ? -5.718 19.078 27.196 1.00 30.73 306 CYS A CA 1
ATOM 2444 C C . CYS A 1 306 ? -5.317 19.840 25.923 1.00 30.73 306 CYS A C 1
ATOM 2446 O O . CYS A 1 306 ? -4.598 20.836 26.005 1.00 30.73 306 CYS A O 1
ATOM 2448 N N . VAL A 1 307 ? -5.727 19.349 24.751 1.00 35.16 307 VAL A N 1
ATOM 2449 C CA . VAL A 1 307 ? -5.535 20.060 23.479 1.00 35.16 307 VAL A CA 1
ATOM 2450 C C . VAL A 1 307 ? -6.797 20.866 23.201 1.00 35.16 307 VAL A C 1
ATOM 2452 O O . VAL A 1 307 ? -7.878 20.309 22.997 1.00 35.16 307 VAL A O 1
ATOM 2455 N N . ASP A 1 308 ? -6.641 22.185 23.267 1.00 25.83 308 ASP A N 1
ATOM 2456 C CA . ASP A 1 308 ? -7.692 23.164 23.035 1.00 25.83 308 ASP A CA 1
ATOM 2457 C C . ASP A 1 308 ? -8.133 23.157 21.564 1.00 25.83 308 ASP A C 1
ATOM 2459 O O . ASP A 1 308 ? -7.334 22.985 20.641 1.00 25.83 308 ASP A O 1
ATOM 2463 N N . ARG A 1 309 ? -9.443 23.304 21.362 1.00 44.56 309 ARG A N 1
ATOM 2464 C CA . ARG A 1 309 ? -10.119 23.215 20.066 1.00 44.56 309 ARG A CA 1
ATOM 2465 C C . ARG A 1 309 ? -10.038 24.559 19.350 1.00 44.56 309 ARG A C 1
ATOM 2467 O O . ARG A 1 309 ? -10.779 25.475 19.703 1.00 44.56 309 ARG A O 1
ATOM 2474 N N . SER A 1 310 ? -9.262 24.654 18.274 1.00 29.33 310 SER A N 1
ATOM 2475 C CA . SER A 1 310 ? -9.482 25.691 17.262 1.00 29.33 310 SER A CA 1
ATOM 2476 C C . SER A 1 310 ? -9.538 25.085 15.867 1.00 29.33 310 SER A C 1
ATOM 2478 O O . SER A 1 310 ? -8.553 24.589 15.331 1.00 29.33 310 SER A O 1
ATOM 2480 N N . SER A 1 311 ? -10.750 25.142 15.335 1.00 36.44 311 SER A N 1
ATOM 2481 C CA . SER A 1 311 ? -11.212 24.723 14.027 1.00 36.44 311 SER A CA 1
ATOM 2482 C C . SER A 1 311 ? -10.409 25.351 12.891 1.00 36.44 311 SER A C 1
ATOM 2484 O O . SER A 1 311 ? -10.417 26.568 12.755 1.00 36.44 311 SER A O 1
ATOM 2486 N N . GLU A 1 312 ? -9.862 24.526 12.006 1.00 28.64 312 GLU A N 1
ATOM 2487 C CA . GLU A 1 312 ? -9.834 24.815 10.573 1.00 28.64 312 GLU A CA 1
ATOM 2488 C C . GLU A 1 312 ? -9.807 23.490 9.803 1.00 28.64 312 GLU A C 1
ATOM 2490 O O . GLU A 1 312 ? -9.005 22.591 10.038 1.00 28.64 312 GLU A O 1
ATOM 2495 N N . SER A 1 313 ? -10.807 23.333 8.946 1.00 32.72 313 SER A N 1
ATOM 2496 C CA . SER A 1 313 ? -11.159 22.118 8.227 1.00 32.72 313 SER A CA 1
ATOM 2497 C C . SER A 1 313 ? -10.071 21.689 7.241 1.00 32.72 313 SER A C 1
ATOM 2499 O O . SER A 1 313 ? -9.931 22.303 6.182 1.00 32.72 313 SER A O 1
ATOM 2501 N N . VAL A 1 314 ? -9.386 20.581 7.524 1.00 33.53 314 VAL A N 1
ATOM 2502 C CA . VAL A 1 314 ? -8.573 19.855 6.539 1.00 33.53 314 VAL A CA 1
ATOM 2503 C C . VAL A 1 314 ? -9.281 18.541 6.224 1.00 33.53 314 VAL A C 1
ATOM 2505 O O . VAL A 1 314 ? -9.100 17.527 6.885 1.00 33.53 314 VAL A O 1
ATOM 2508 N N . THR A 1 315 ? -10.162 18.574 5.227 1.00 38.22 315 THR A N 1
ATOM 2509 C CA . THR A 1 315 ? -10.806 17.376 4.665 1.00 38.22 315 THR A CA 1
ATOM 2510 C C . THR A 1 315 ? -10.213 17.069 3.288 1.00 38.22 315 THR A C 1
ATOM 2512 O O . THR A 1 315 ? -10.041 17.978 2.475 1.00 38.22 315 THR A O 1
ATOM 2515 N N . CYS A 1 316 ? -9.957 15.785 3.008 1.00 35.91 316 CYS A N 1
ATOM 2516 C CA . CYS A 1 316 ? -9.549 15.192 1.719 1.00 35.91 316 CYS A CA 1
ATOM 2517 C C . CYS A 1 316 ? -8.084 15.381 1.263 1.00 35.91 316 CYS A C 1
ATOM 2519 O O . CYS A 1 316 ? -7.698 14.831 0.227 1.00 35.91 316 CYS A O 1
ATOM 2521 N N . GLN A 1 317 ? -7.243 16.129 1.980 1.00 48.00 317 GLN A N 1
ATOM 2522 C CA . GLN A 1 317 ? -5.871 16.395 1.528 1.00 48.00 317 GLN A CA 1
ATOM 2523 C C . GLN A 1 317 ? -4.793 15.632 2.306 1.00 48.00 317 GLN A C 1
ATOM 2525 O O . GLN A 1 317 ? -3.726 15.387 1.755 1.00 48.00 317 GLN A O 1
ATOM 2530 N N . THR A 1 318 ? -5.040 15.148 3.517 1.00 67.00 318 THR A N 1
ATOM 2531 C CA . THR A 1 318 ? -3.964 14.696 4.411 1.00 67.00 318 THR A CA 1
ATOM 2532 C C . THR A 1 318 ? -3.223 13.458 3.921 1.00 67.00 318 THR A C 1
ATOM 2534 O O . THR A 1 318 ? -1.991 13.461 3.811 1.00 67.00 318 THR A O 1
ATOM 2537 N N . PHE A 1 319 ? -3.938 12.377 3.600 1.00 76.88 319 PHE A N 1
ATOM 2538 C CA . PHE A 1 319 ? -3.276 11.126 3.219 1.00 76.88 319 PHE A CA 1
ATOM 2539 C C . PHE A 1 319 ? -2.586 11.223 1.848 1.00 76.88 319 PHE A C 1
ATOM 2541 O O . PHE A 1 319 ? -1.447 10.782 1.684 1.00 76.88 319 PHE A O 1
ATOM 2548 N N . GLU A 1 320 ? -3.227 11.865 0.872 1.00 80.12 320 GLU A N 1
ATOM 2549 C CA . GLU A 1 320 ? -2.621 12.127 -0.439 1.00 80.12 320 GLU A CA 1
ATOM 2550 C C . GLU A 1 320 ? -1.428 13.085 -0.333 1.00 80.12 320 GLU A C 1
ATOM 2552 O O . GLU A 1 320 ? -0.365 12.802 -0.888 1.00 80.12 320 GLU A O 1
ATOM 2557 N N . LEU A 1 321 ? -1.532 14.172 0.442 1.00 79.25 321 LEU A N 1
ATOM 2558 C CA . LEU A 1 321 ? -0.395 15.056 0.722 1.00 79.25 321 LEU A CA 1
ATOM 2559 C C . LEU A 1 321 ? 0.741 14.304 1.427 1.00 79.25 321 LEU A C 1
ATOM 2561 O O . LEU A 1 321 ? 1.915 14.539 1.131 1.00 79.25 321 LEU A O 1
ATOM 2565 N N . THR A 1 322 ? 0.425 13.350 2.308 1.00 83.12 322 THR A N 1
ATOM 2566 C CA . THR A 1 322 ? 1.419 12.458 2.932 1.00 83.12 322 THR A CA 1
ATOM 2567 C C . THR A 1 322 ? 2.217 11.709 1.875 1.00 83.12 322 THR A C 1
ATOM 2569 O O . THR A 1 322 ? 3.445 11.755 1.875 1.00 83.12 322 THR A O 1
ATOM 2572 N N . LEU A 1 323 ? 1.557 11.088 0.899 1.00 84.25 323 LEU A N 1
ATOM 2573 C CA . LEU A 1 323 ? 2.259 10.417 -0.197 1.00 84.25 323 LEU A CA 1
ATOM 2574 C C . LEU A 1 323 ? 3.054 11.403 -1.059 1.00 84.25 323 LEU A C 1
ATOM 2576 O O . LEU A 1 323 ? 4.228 11.156 -1.366 1.00 84.25 323 LEU A O 1
ATOM 2580 N N . ARG A 1 324 ? 2.436 12.537 -1.408 1.00 85.69 324 ARG A N 1
ATOM 2581 C CA . ARG A 1 324 ? 3.018 13.546 -2.299 1.00 85.69 324 ARG A CA 1
ATOM 2582 C C . ARG A 1 324 ? 4.302 14.146 -1.783 1.00 85.69 324 ARG A C 1
ATOM 2584 O O . ARG A 1 324 ? 5.179 14.421 -2.599 1.00 85.69 324 ARG A O 1
ATOM 2591 N N . SER A 1 325 ? 4.436 14.325 -0.476 1.00 81.94 325 SER A N 1
ATOM 2592 C CA . SER A 1 325 ? 5.624 14.973 0.072 1.00 81.94 325 SER A CA 1
ATOM 2593 C C . SER A 1 325 ? 6.453 14.108 1.033 1.00 81.94 325 SER A C 1
ATOM 2595 O O . SER A 1 325 ? 7.566 14.511 1.349 1.00 81.94 325 SER A O 1
ATOM 2597 N N . CYS A 1 326 ? 6.026 12.884 1.381 1.00 87.00 326 CYS A N 1
ATOM 2598 C CA . CYS A 1 326 ? 6.872 11.918 2.107 1.00 87.00 326 CYS A CA 1
ATOM 2599 C C . CYS A 1 326 ? 7.362 10.734 1.259 1.00 87.00 326 CYS A C 1
ATOM 2601 O O . CYS A 1 326 ? 8.406 10.179 1.579 1.00 87.00 326 CYS A O 1
ATOM 2603 N N . LEU A 1 327 ? 6.656 10.315 0.198 1.00 90.69 327 LEU A N 1
ATOM 2604 C CA . LEU A 1 327 ? 7.064 9.163 -0.630 1.00 90.69 327 LEU A CA 1
ATOM 2605 C C . LEU A 1 327 ? 7.603 9.593 -1.998 1.00 90.69 327 LEU A C 1
ATOM 2607 O O . LEU A 1 327 ? 8.690 9.182 -2.410 1.00 90.69 327 LEU A O 1
ATOM 2611 N N . TYR A 1 328 ? 6.844 10.417 -2.722 1.00 92.56 328 TYR A N 1
ATOM 2612 C CA . TYR A 1 328 ? 7.167 10.776 -4.106 1.00 92.56 328 TYR A CA 1
ATOM 2613 C C . TYR A 1 328 ? 8.494 11.533 -4.274 1.00 92.56 328 TYR A C 1
ATOM 2615 O O . TYR A 1 328 ? 9.185 11.257 -5.260 1.00 92.56 328 TYR A O 1
ATOM 2623 N N . PRO A 1 329 ? 8.928 12.417 -3.351 1.00 92.31 329 PRO A N 1
ATOM 2624 C CA . PRO A 1 329 ? 10.218 13.094 -3.478 1.00 92.31 329 PRO A CA 1
ATOM 2625 C C . PRO A 1 329 ? 11.400 12.120 -3.494 1.00 92.31 329 PRO A C 1
ATOM 2627 O O . PRO A 1 329 ? 12.331 12.301 -4.277 1.00 92.31 329 PRO A O 1
ATOM 2630 N N . HIS A 1 330 ? 11.340 11.038 -2.710 1.00 92.44 330 HIS A N 1
ATOM 2631 C CA . HIS A 1 330 ? 12.393 10.015 -2.687 1.00 92.44 330 HIS A CA 1
ATOM 2632 C C . HIS A 1 330 ? 12.467 9.239 -4.001 1.00 92.44 330 HIS A C 1
ATOM 2634 O O . HIS A 1 330 ? 13.559 9.007 -4.521 1.00 92.44 330 HIS A O 1
ATOM 2640 N N . ILE A 1 331 ? 11.313 8.900 -4.584 1.00 91.94 331 ILE A N 1
ATOM 2641 C CA . ILE A 1 331 ? 11.237 8.246 -5.900 1.00 91.94 331 ILE A CA 1
ATOM 2642 C C . ILE A 1 331 ? 11.777 9.179 -6.989 1.00 91.94 331 ILE A C 1
ATOM 2644 O O . ILE A 1 331 ? 12.586 8.759 -7.817 1.00 91.94 331 ILE A O 1
ATOM 2648 N N . ASN A 1 332 ? 11.384 10.454 -6.964 1.00 90.75 332 ASN A N 1
ATOM 2649 C CA . ASN A 1 332 ? 11.858 11.459 -7.915 1.00 90.75 332 ASN A CA 1
ATOM 2650 C C . ASN A 1 332 ? 13.370 11.674 -7.820 1.00 90.75 332 ASN A C 1
ATOM 2652 O O . ASN A 1 332 ? 14.044 11.713 -8.849 1.00 90.75 332 ASN A O 1
ATOM 2656 N N . LYS A 1 333 ? 13.919 11.747 -6.603 1.00 91.31 333 LYS A N 1
ATOM 2657 C CA . LYS A 1 333 ? 15.364 11.847 -6.372 1.00 91.31 333 LYS A CA 1
ATOM 2658 C C . LYS A 1 333 ? 16.106 10.671 -7.006 1.00 91.31 333 LYS A C 1
ATOM 2660 O O . LYS A 1 333 ? 17.052 10.886 -7.758 1.00 91.31 333 LYS A O 1
ATOM 2665 N N . GLN A 1 334 ? 15.646 9.442 -6.758 1.00 89.69 334 GLN A N 1
ATOM 2666 C CA . GLN A 1 334 ? 16.251 8.243 -7.347 1.00 89.69 334 GLN A CA 1
ATOM 2667 C C . GLN A 1 334 ? 16.127 8.218 -8.873 1.00 89.69 334 GLN A C 1
ATOM 2669 O O . GLN A 1 334 ? 17.082 7.869 -9.561 1.00 89.69 334 GLN A O 1
ATOM 2674 N N . TYR A 1 335 ? 14.987 8.639 -9.420 1.00 91.62 335 TYR A N 1
ATOM 2675 C CA . TYR A 1 335 ? 14.796 8.761 -10.862 1.00 91.62 335 TYR A CA 1
ATOM 2676 C C . TYR A 1 335 ? 15.794 9.730 -11.509 1.00 91.62 335 TYR A C 1
ATOM 2678 O O . TYR A 1 335 ? 16.434 9.364 -12.499 1.00 91.62 335 TYR A O 1
ATOM 2686 N N . LEU A 1 336 ? 15.957 10.931 -10.944 1.00 90.69 336 LEU A N 1
ATOM 2687 C CA . LEU A 1 336 ? 16.892 11.939 -11.451 1.00 90.69 336 LEU A CA 1
ATOM 2688 C C . LEU A 1 336 ? 18.343 11.456 -11.370 1.00 90.69 336 LEU A C 1
ATOM 2690 O O . LEU A 1 336 ? 19.086 11.596 -12.339 1.00 90.69 336 LEU A O 1
ATOM 2694 N N . GLU A 1 337 ? 18.727 10.841 -10.250 1.00 89.50 337 GLU A N 1
ATOM 2695 C CA . GLU A 1 337 ? 20.069 10.293 -10.039 1.00 89.50 337 GLU A CA 1
ATOM 2696 C C . GLU A 1 337 ? 20.384 9.167 -11.038 1.00 89.50 337 GLU A C 1
ATOM 2698 O O . GLU A 1 337 ? 21.384 9.225 -11.754 1.00 89.50 337 GLU A O 1
ATOM 2703 N N . CYS A 1 338 ? 19.500 8.172 -11.162 1.00 87.25 338 CYS A N 1
ATOM 2704 C CA . CYS A 1 338 ? 19.715 7.019 -12.039 1.00 87.25 338 CYS A CA 1
ATOM 2705 C C . CYS A 1 338 ? 19.758 7.417 -13.520 1.00 87.25 338 CYS A C 1
ATOM 2707 O O . CYS A 1 338 ? 20.661 7.004 -14.252 1.00 87.25 338 CYS A O 1
ATOM 2709 N N . CYS A 1 339 ? 18.795 8.225 -13.975 1.00 87.00 339 CYS A N 1
ATOM 2710 C CA . CYS A 1 339 ? 18.737 8.658 -15.373 1.00 87.00 339 CYS A CA 1
ATOM 2711 C C . CYS A 1 339 ? 19.874 9.634 -15.709 1.00 87.00 339 CYS A C 1
ATOM 2713 O O . CYS A 1 339 ? 20.433 9.573 -16.806 1.00 87.00 339 CYS A O 1
ATOM 2715 N N . GLY A 1 340 ? 20.244 10.507 -14.765 1.00 86.19 340 GLY A N 1
ATOM 2716 C CA . GLY A 1 340 ? 21.379 11.417 -14.896 1.00 86.19 340 GLY A CA 1
ATOM 2717 C C . GLY A 1 340 ? 22.701 10.668 -15.044 1.00 86.19 340 GLY A C 1
ATOM 2718 O O . GLY A 1 340 ? 23.441 10.930 -15.993 1.00 86.19 340 GLY A O 1
ATOM 2719 N N . ASN A 1 341 ? 22.955 9.685 -14.174 1.00 88.25 341 ASN A N 1
ATOM 2720 C CA . ASN A 1 341 ? 24.153 8.845 -14.229 1.00 88.25 341 ASN A CA 1
ATOM 2721 C C . ASN A 1 341 ? 24.249 8.083 -15.556 1.00 88.25 341 ASN A C 1
ATOM 2723 O O . ASN A 1 341 ? 25.289 8.124 -16.208 1.00 88.25 341 ASN A O 1
ATOM 2727 N N . LEU A 1 342 ? 23.151 7.466 -16.010 1.00 86.56 342 LEU A N 1
ATOM 2728 C CA . LEU A 1 342 ? 23.116 6.784 -17.305 1.00 86.56 342 LEU A CA 1
ATOM 2729 C C . LEU A 1 342 ? 23.465 7.729 -18.463 1.00 86.56 342 LEU A C 1
ATOM 2731 O O . LEU A 1 342 ? 24.274 7.383 -19.321 1.00 86.56 342 LEU A O 1
ATOM 2735 N N . MET A 1 343 ? 22.882 8.928 -18.489 1.00 86.69 343 MET A N 1
ATOM 2736 C CA . MET A 1 343 ? 23.146 9.906 -19.545 1.00 86.69 343 MET A CA 1
ATOM 2737 C C . MET A 1 343 ? 24.606 10.382 -19.540 1.00 86.69 343 MET A C 1
ATOM 2739 O O . MET A 1 343 ? 25.188 10.591 -20.603 1.00 86.69 343 MET A O 1
ATOM 2743 N N . GLN A 1 344 ? 25.208 10.555 -18.361 1.00 87.00 344 GLN A N 1
ATOM 2744 C CA . GLN A 1 344 ? 26.620 10.922 -18.234 1.00 87.00 344 GLN A CA 1
ATOM 2745 C C . GLN A 1 344 ? 27.545 9.808 -18.736 1.00 87.00 344 GLN A C 1
ATOM 2747 O O . GLN A 1 344 ? 28.446 10.096 -19.521 1.00 87.00 344 GLN A O 1
ATOM 2752 N N . THR A 1 345 ? 27.290 8.552 -18.351 1.00 86.19 345 THR A N 1
ATOM 2753 C CA . THR A 1 345 ? 28.032 7.375 -18.836 1.00 86.19 345 THR A CA 1
ATOM 2754 C C . THR A 1 345 ? 27.939 7.258 -20.357 1.00 86.19 345 THR A C 1
ATOM 2756 O O . THR A 1 345 ? 28.959 7.220 -21.036 1.00 86.19 345 THR A O 1
ATOM 2759 N N . LEU A 1 346 ? 26.731 7.338 -20.927 1.00 82.75 346 LEU A N 1
ATOM 2760 C CA . LEU A 1 346 ? 26.544 7.271 -22.381 1.00 82.75 346 LEU A CA 1
ATOM 2761 C C . LEU A 1 346 ? 27.291 8.388 -23.126 1.00 82.75 346 LEU A C 1
ATOM 2763 O O . LEU A 1 346 ? 27.915 8.130 -24.150 1.00 82.75 346 LEU A O 1
ATOM 2767 N N . LYS A 1 347 ? 27.278 9.622 -22.605 1.00 86.00 347 LYS A N 1
ATOM 2768 C CA . LYS A 1 347 ? 28.010 10.752 -23.205 1.00 86.00 347 LYS A CA 1
ATOM 2769 C C . LYS A 1 347 ? 29.530 10.622 -23.108 1.00 86.00 347 LYS A C 1
ATOM 2771 O O . LYS A 1 347 ? 30.226 11.246 -23.907 1.00 86.00 347 LYS A O 1
ATOM 2776 N N . LYS A 1 348 ? 30.038 9.912 -22.101 1.00 84.06 348 LYS A N 1
ATOM 2777 C CA . LYS A 1 348 ? 31.473 9.711 -21.889 1.00 84.06 348 LYS A CA 1
ATOM 2778 C C . LYS A 1 348 ? 32.007 8.583 -22.769 1.00 84.06 348 LYS A C 1
ATOM 2780 O O . LYS A 1 348 ? 33.050 8.760 -23.389 1.00 84.06 348 LYS A O 1
ATOM 2785 N N . ASP A 1 349 ? 31.276 7.474 -22.835 1.00 75.62 349 ASP A N 1
ATOM 2786 C CA . ASP A 1 349 ? 31.792 6.218 -23.383 1.00 75.62 349 ASP A CA 1
ATOM 2787 C C . ASP A 1 349 ? 31.411 5.996 -24.860 1.00 75.62 349 ASP A C 1
ATOM 2789 O O . ASP A 1 349 ? 32.042 5.190 -25.536 1.00 75.62 349 ASP A O 1
ATOM 2793 N N . TYR A 1 350 ? 30.420 6.729 -25.390 1.00 65.94 350 TYR A N 1
ATOM 2794 C CA . TYR A 1 350 ? 29.916 6.580 -26.769 1.00 65.94 350 TYR A CA 1
ATOM 2795 C C . TYR A 1 350 ? 29.953 7.891 -27.574 1.00 65.94 350 TYR A C 1
ATOM 2797 O O . TYR A 1 350 ? 29.010 8.201 -28.305 1.00 65.94 350 TYR A O 1
ATOM 2805 N N . ARG A 1 351 ? 31.016 8.684 -27.405 1.00 51.91 351 ARG A N 1
ATOM 2806 C CA . ARG A 1 351 ? 31.229 9.926 -28.166 1.00 51.91 351 ARG A CA 1
ATOM 2807 C C . ARG A 1 351 ? 31.636 9.692 -29.613 1.00 51.91 351 ARG A C 1
ATOM 2809 O O . ARG A 1 351 ? 32.486 8.805 -29.842 1.00 51.91 351 ARG A O 1
#

Foldseek 3Di:
DVLVVLVVVVVVVVVVVVVVVVVVPPDDDDPVNVCVVCVVVVVLVVLVVVLCCQLPVVDDPPDALQLSLLSSLQSLVVSLQVLLQVPPVSLVNNLSSVSVNLVSCVVVLQQLQCLLQVLDRDDPRPNHQKDADPVADLPHPCLLPPGIDGDFDDPDDDDDDDDDDDDDDDDDDDDPPPPRVRSDNVLCVVPVVLSSLSSSLNNNLVVVVVVVPDDDPPPPPPPPDDGLSRQLLVLLVVLLVVLVVVVVVVVPPPPDDDDCPVVVVVVVVVCPPDPSDHDNSSNVSVVVVVVSVDPDDDDDDDDDDDDDDDDDDDGSVPVSVSCVRRRNVVSVVSSCVSNVSSVVCCVVPVD

Solvent-accessible surface area (backbone atoms only — not comparable to full-atom values): 21055 Å² total; per-residue (Å²): 111,72,52,60,52,54,52,51,52,54,52,50,53,52,52,54,50,54,51,48,52,58,71,64,66,84,51,94,77,49,74,66,58,53,49,64,71,42,44,68,58,54,54,50,48,53,51,54,50,50,52,44,39,69,33,50,70,71,49,64,93,82,62,55,48,27,50,48,48,21,44,31,54,39,43,46,54,49,50,34,53,61,37,40,57,67,32,80,89,32,45,74,55,35,29,50,45,47,52,43,40,57,61,65,45,42,67,61,38,47,38,49,37,41,11,42,72,65,29,46,80,71,62,94,75,49,41,58,51,68,41,77,39,85,89,46,49,87,86,40,92,54,34,90,72,60,23,59,44,74,54,59,49,63,97,66,83,84,81,84,88,79,91,76,90,82,84,87,81,88,82,91,72,87,79,67,82,77,74,61,56,46,49,61,46,62,90,44,62,92,48,46,66,46,52,53,51,11,18,54,29,24,34,50,42,52,56,54,49,65,69,69,72,62,85,69,71,78,75,75,72,57,81,80,61,74,49,58,56,53,49,25,52,49,40,47,52,48,58,40,50,60,45,60,56,59,67,60,52,68,76,65,63,87,74,75,83,87,76,61,81,74,56,51,67,70,46,55,73,65,59,72,82,58,88,82,72,69,52,69,66,61,33,54,36,48,49,59,59,47,63,77,70,50,99,69,78,94,81,81,78,93,71,91,76,86,77,80,90,77,91,77,91,80,60,74,47,65,70,60,50,45,42,59,70,24,42,46,54,58,53,51,51,50,23,53,52,32,43,48,51,37,53,51,50,51,62,69,78,69,112